Protein AF-0000000074475305 (afdb_homodimer)

Structure (mmCIF, N/CA/C/O backbone):
data_AF-0000000074475305-model_v1
#
loop_
_entity.id
_entity.type
_entity.pdbx_description
1 polymer 'MotA/TolQ/ExbB proton channel domain-containing protein'
#
loop_
_atom_site.group_PDB
_atom_site.id
_atom_site.type_symbol
_atom_site.label_atom_id
_atom_site.label_alt_id
_atom_site.label_comp_id
_atom_site.label_asym_id
_atom_site.label_entity_id
_atom_site.label_seq_id
_atom_site.pdbx_PDB_ins_code
_atom_site.Cartn_x
_atom_site.Cartn_y
_atom_site.Cartn_z
_atom_site.occupancy
_atom_site.B_iso_or_equiv
_atom_site.auth_seq_id
_atom_site.auth_comp_id
_atom_site.auth_asym_id
_atom_site.auth_atom_id
_atom_site.pdbx_PDB_model_num
ATOM 1 N N . MET A 1 1 ? -3.203 32 21.719 1 27.66 1 MET A N 1
ATOM 2 C CA . MET A 1 1 ? -2.947 30.625 21.328 1 27.66 1 MET A CA 1
ATOM 3 C C . MET A 1 1 ? -2.533 29.781 22.531 1 27.66 1 MET A C 1
ATOM 5 O O . MET A 1 1 ? -1.531 30.062 23.172 1 27.66 1 MET A O 1
ATOM 9 N N . VAL A 1 2 ? -3.445 29.188 23.188 1 40.81 2 VAL A N 1
ATOM 10 C CA . VAL A 1 2 ? -3.162 28.375 24.359 1 40.81 2 VAL A CA 1
ATOM 11 C C . VAL A 1 2 ? -2.1 27.328 24.016 1 40.81 2 VAL A C 1
ATOM 13 O O . VAL A 1 2 ? -2.191 26.656 22.984 1 40.81 2 VAL A O 1
ATOM 16 N N . PRO A 1 3 ? -0.905 27.406 24.438 1 46.03 3 PRO A N 1
ATOM 17 C CA . PRO A 1 3 ? 0.128 26.406 24.188 1 46.03 3 PRO A CA 1
ATOM 18 C C . PRO A 1 3 ? -0.392 24.969 24.328 1 46.03 3 PRO A C 1
ATOM 20 O O . PRO A 1 3 ? -1.316 24.719 25.109 1 46.03 3 PRO A O 1
ATOM 23 N N . PRO A 1 4 ? -0.487 24.188 23.219 1 53.06 4 PRO A N 1
ATOM 24 C CA . PRO A 1 4 ? -0.937 22.812 23.5 1 53.06 4 PRO A CA 1
ATOM 25 C C . PRO A 1 4 ? -0.472 22.312 24.859 1 53.06 4 PRO A C 1
ATOM 27 O O . PRO A 1 4 ? 0.622 22.672 25.312 1 53.06 4 PRO A O 1
ATOM 30 N N . SER A 1 5 ? -1.383 22.125 25.766 1 58.09 5 SER A N 1
ATOM 31 C CA . SER A 1 5 ? -1.04 21.703 27.125 1 58.09 5 SER A CA 1
ATOM 32 C C . SER A 1 5 ? 0.037 20.625 27.109 1 58.09 5 SER A C 1
ATOM 34 O O . SER A 1 5 ? 0.166 19.875 26.125 1 58.09 5 SER A O 1
ATOM 36 N N . GLY A 1 6 ? 1.163 20.844 27.797 1 60.94 6 GLY A N 1
ATOM 37 C CA . GLY A 1 6 ? 2.221 19.891 28.047 1 60.94 6 GLY A CA 1
ATOM 38 C C . GLY A 1 6 ? 1.755 18.438 27.953 1 60.94 6 GLY A C 1
ATOM 39 O O . GLY A 1 6 ? 2.477 17.578 27.438 1 60.94 6 GLY A O 1
ATOM 40 N N . SER A 1 7 ? 0.442 18.234 28.234 1 68.81 7 SER A N 1
ATOM 41 C CA . SER A 1 7 ? -0.137 16.891 28.234 1 68.81 7 SER A CA 1
ATOM 42 C C . SER A 1 7 ? -0.375 16.391 26.812 1 68.81 7 SER A C 1
ATOM 44 O O . SER A 1 7 ? -0.11 15.219 26.516 1 68.81 7 SER A O 1
ATOM 46 N N . ASN A 1 8 ? -0.734 17.266 25.922 1 74.25 8 ASN A N 1
ATOM 47 C CA . ASN A 1 8 ? -1.006 16.875 24.547 1 74.25 8 ASN A CA 1
ATOM 48 C C . ASN A 1 8 ? 0.279 16.531 23.797 1 74.25 8 ASN A C 1
ATOM 50 O O . ASN A 1 8 ? 0.307 15.586 23 1 74.25 8 ASN A O 1
ATOM 54 N N . ARG A 1 9 ? 1.263 17.219 24.234 1 74.25 9 ARG A N 1
ATOM 55 C CA . ARG A 1 9 ? 2.553 16.984 23.594 1 74.25 9 ARG A CA 1
ATOM 56 C C . ARG A 1 9 ? 3.152 15.656 24.031 1 74.25 9 ARG A C 1
ATOM 58 O O . ARG A 1 9 ? 3.727 14.93 23.219 1 74.25 9 ARG A O 1
ATOM 65 N N . LEU A 1 10 ? 3.018 15.445 25.312 1 78 10 LEU A N 1
ATOM 66 C CA . LEU A 1 10 ? 3.527 14.188 25.844 1 78 10 LEU A CA 1
ATOM 67 C C . LEU A 1 10 ? 2.773 13 25.25 1 78 10 LEU A C 1
ATOM 69 O O . LEU A 1 10 ? 3.369 11.961 24.969 1 78 10 LEU A O 1
ATOM 73 N N . GLN A 1 11 ? 1.538 13.219 25.031 1 83.5 11 GLN A N 1
ATOM 74 C CA . GLN A 1 11 ? 0.729 12.164 24.438 1 83.5 11 GLN A CA 1
ATOM 75 C C . GLN A 1 11 ? 1.123 11.922 22.984 1 83.5 11 GLN A C 1
ATOM 77 O O . GLN A 1 11 ? 1.2 10.781 22.531 1 83.5 11 GLN A O 1
ATOM 82 N N . ALA A 1 12 ? 1.385 13 22.297 1 82.56 12 ALA A N 1
ATOM 83 C CA . ALA A 1 12 ? 1.814 12.891 20.906 1 82.56 12 ALA A CA 1
ATOM 84 C C . ALA A 1 12 ? 3.158 12.18 20.797 1 82.56 12 ALA A C 1
ATOM 86 O O . ALA A 1 12 ? 3.355 11.344 19.906 1 82.56 12 ALA A O 1
ATOM 87 N N . ALA A 1 13 ? 4.02 12.477 21.734 1 86.12 13 ALA A N 1
ATOM 88 C CA . ALA A 1 13 ? 5.34 11.859 21.734 1 86.12 13 ALA A CA 1
ATOM 89 C C . ALA A 1 13 ? 5.246 10.367 22.031 1 86.12 13 ALA A C 1
ATOM 91 O O . ALA A 1 13 ? 5.941 9.555 21.422 1 86.12 13 ALA A O 1
ATOM 92 N N . ARG A 1 14 ? 4.406 10 22.906 1 89.31 14 ARG A N 1
ATOM 93 C CA . ARG A 1 14 ? 4.223 8.602 23.266 1 89.31 14 ARG A CA 1
ATOM 94 C C . ARG A 1 14 ? 3.605 7.812 22.125 1 89.31 14 ARG A C 1
ATOM 96 O O . ARG A 1 14 ? 3.994 6.672 21.859 1 89.31 14 ARG A O 1
ATOM 103 N N . THR A 1 15 ? 2.654 8.422 21.5 1 90.75 15 THR A N 1
ATOM 104 C CA . THR A 1 15 ? 2.014 7.777 20.359 1 90.75 15 THR A CA 1
ATOM 105 C C . THR A 1 15 ? 3.01 7.578 19.219 1 90.75 15 THR A C 1
ATOM 107 O O . THR A 1 15 ? 3.039 6.516 18.594 1 90.75 15 THR A O 1
ATOM 110 N N . LEU A 1 16 ? 3.814 8.609 19 1 91.69 16 LEU A N 1
ATOM 111 C CA . LEU A 1 16 ? 4.836 8.508 17.953 1 91.69 16 LEU A CA 1
ATOM 112 C C . LEU A 1 16 ? 5.844 7.414 18.281 1 91.69 16 LEU A C 1
ATOM 114 O O . LEU A 1 16 ? 6.219 6.629 17.406 1 91.69 16 LEU A O 1
ATOM 118 N N . LYS A 1 17 ? 6.199 7.328 19.5 1 93.94 17 LYS A N 1
ATOM 119 C CA . LYS A 1 17 ? 7.168 6.324 19.922 1 93.94 17 LYS A CA 1
ATOM 120 C C . LYS A 1 17 ? 6.617 4.914 19.75 1 93.94 17 LYS A C 1
ATOM 122 O O . LYS A 1 17 ? 7.285 4.051 19.172 1 93.94 17 LYS A O 1
ATOM 127 N N . ARG A 1 18 ? 5.457 4.707 20.219 1 95.19 18 ARG A N 1
ATOM 128 C CA . ARG A 1 18 ? 4.84 3.387 20.125 1 95.19 18 ARG A CA 1
ATOM 129 C C . ARG A 1 18 ? 4.641 2.973 18.672 1 95.19 18 ARG A C 1
ATOM 131 O O . ARG A 1 18 ? 4.961 1.845 18.297 1 95.19 18 ARG A O 1
ATOM 138 N N . ALA A 1 19 ? 4.078 3.857 17.875 1 96.62 19 ALA A N 1
ATOM 139 C CA . ALA A 1 19 ? 3.838 3.572 16.469 1 96.62 19 ALA A CA 1
ATOM 140 C C . ALA A 1 19 ? 5.148 3.281 15.742 1 96.62 19 ALA A C 1
ATOM 142 O O . ALA A 1 19 ? 5.223 2.348 14.938 1 96.62 19 ALA A O 1
ATOM 143 N N . SER A 1 20 ? 6.156 4.137 16.062 1 96.19 20 SER A N 1
ATOM 144 C CA . SER A 1 20 ? 7.438 3.953 15.383 1 96.19 20 SER A CA 1
ATOM 145 C C . SER A 1 20 ? 8.117 2.658 15.82 1 96.19 20 SER A C 1
ATOM 147 O O . SER A 1 20 ? 8.75 1.978 15.016 1 96.19 20 SER A O 1
ATOM 149 N N . TRP A 1 21 ? 7.961 2.252 17.031 1 96.75 21 TRP A N 1
ATOM 150 C CA . TRP A 1 21 ? 8.547 1.021 17.547 1 96.75 21 TRP A CA 1
ATOM 151 C C . TRP A 1 21 ? 7.887 -0.204 16.922 1 96.75 21 TRP A C 1
ATOM 153 O O . TRP A 1 21 ? 8.57 -1.146 16.516 1 96.75 21 TRP A O 1
ATOM 163 N N . VAL A 1 22 ? 6.621 -0.199 16.844 1 97.5 22 VAL A N 1
ATOM 164 C CA . VAL A 1 22 ? 5.879 -1.274 16.188 1 97.5 22 VAL A CA 1
ATOM 165 C C . VAL A 1 22 ? 6.27 -1.357 14.719 1 97.5 22 VAL A C 1
ATOM 167 O O . VAL A 1 22 ? 6.562 -2.441 14.211 1 97.5 22 VAL A O 1
ATOM 170 N N . GLY A 1 23 ? 6.297 -0.182 14.078 1 98.31 23 GLY A N 1
ATOM 171 C CA . GLY A 1 23 ? 6.691 -0.151 12.68 1 98.31 23 GLY A CA 1
ATOM 172 C C . GLY A 1 23 ? 8.086 -0.695 12.438 1 98.31 23 GLY A C 1
ATOM 173 O O . GLY A 1 23 ? 8.312 -1.441 11.484 1 98.31 23 GLY A O 1
ATOM 174 N N . PHE A 1 24 ? 8.984 -0.347 13.344 1 98 24 PHE A N 1
ATOM 175 C CA . PHE A 1 24 ? 10.367 -0.784 13.234 1 98 24 PHE A CA 1
ATOM 176 C C . PHE A 1 24 ? 10.461 -2.305 13.266 1 98 24 PHE A C 1
ATOM 178 O O . PHE A 1 24 ? 11.039 -2.916 12.359 1 98 24 PHE A O 1
ATOM 185 N N . TRP A 1 25 ? 9.828 -2.963 14.195 1 98.19 25 TRP A N 1
ATOM 186 C CA . TRP A 1 25 ? 9.977 -4.402 14.391 1 98.19 25 TRP A CA 1
ATOM 187 C C . TRP A 1 25 ? 9.234 -5.18 13.312 1 98.19 25 TRP A C 1
ATOM 189 O O . TRP A 1 25 ? 9.727 -6.199 12.828 1 98.19 25 TRP A O 1
ATOM 199 N N . VAL A 1 26 ? 8.07 -4.742 12.93 1 98.38 26 VAL A N 1
ATOM 200 C CA . VAL A 1 26 ? 7.312 -5.43 11.891 1 98.38 26 VAL A CA 1
ATOM 201 C C . VAL A 1 26 ? 8.047 -5.328 10.555 1 98.38 26 VAL A C 1
ATOM 203 O O . VAL A 1 26 ? 8.156 -6.312 9.82 1 98.38 26 VAL A O 1
ATOM 206 N N . GLN A 1 27 ? 8.625 -4.16 10.297 1 98.62 27 GLN A N 1
ATOM 207 C CA . GLN A 1 27 ? 9.398 -3.984 9.07 1 98.62 27 GLN A CA 1
ATOM 208 C C . GLN A 1 27 ? 10.648 -4.863 9.078 1 98.62 27 GLN A C 1
ATOM 210 O O . GLN A 1 27 ? 11.016 -5.441 8.055 1 98.62 27 GLN A O 1
ATOM 215 N N . VAL A 1 28 ? 11.273 -4.949 10.172 1 98.5 28 VAL A N 1
ATOM 216 C CA . VAL A 1 28 ? 12.492 -5.75 10.266 1 98.5 28 VAL A CA 1
ATOM 217 C C . VAL A 1 28 ? 12.164 -7.219 10.008 1 98.5 28 VAL A C 1
ATOM 219 O O . VAL A 1 28 ? 12.828 -7.875 9.203 1 98.5 28 VAL A O 1
ATOM 222 N N . VAL A 1 29 ? 11.094 -7.734 10.664 1 98.56 29 VAL A N 1
ATOM 223 C CA . VAL A 1 29 ? 10.734 -9.141 10.516 1 98.56 29 VAL A CA 1
ATOM 224 C C . VAL A 1 29 ? 10.328 -9.422 9.07 1 98.56 29 VAL A C 1
ATOM 226 O O . VAL A 1 29 ? 10.867 -10.336 8.438 1 98.56 29 VAL A O 1
ATOM 229 N N . LEU A 1 30 ? 9.453 -8.641 8.555 1 98.56 30 LEU A N 1
ATOM 230 C CA . LEU A 1 30 ? 9 -8.844 7.18 1 98.56 30 LEU A CA 1
ATOM 231 C C . LEU A 1 30 ? 10.133 -8.617 6.191 1 98.56 30 LEU A C 1
ATOM 233 O O . LEU A 1 30 ? 10.219 -9.305 5.172 1 98.56 30 LEU A O 1
ATOM 237 N N . GLY A 1 31 ? 11 -7.602 6.5 1 98.5 31 GLY A N 1
ATOM 238 C CA . GLY A 1 31 ? 12.148 -7.328 5.652 1 98.5 31 GLY A CA 1
ATOM 239 C C . GLY A 1 31 ? 13.141 -8.477 5.602 1 98.5 31 GLY A C 1
ATOM 240 O O . GLY A 1 31 ? 13.641 -8.828 4.531 1 98.5 31 GLY A O 1
ATOM 241 N N . VAL A 1 32 ? 13.414 -9.086 6.711 1 98.44 32 VAL A N 1
ATOM 242 C CA . VAL A 1 32 ? 14.336 -10.211 6.773 1 98.44 32 VAL A CA 1
ATOM 243 C C . VAL A 1 32 ? 13.75 -11.398 6.012 1 98.44 32 VAL A C 1
ATOM 245 O O . VAL A 1 32 ? 14.453 -12.047 5.23 1 98.44 32 VAL A O 1
ATOM 248 N N . VAL A 1 33 ? 12.445 -11.711 6.223 1 98.06 33 VAL A N 1
ATOM 249 C CA . VAL A 1 33 ? 11.789 -12.797 5.508 1 98.06 33 VAL A CA 1
ATOM 250 C C . VAL A 1 33 ? 11.852 -12.547 4.004 1 98.06 33 VAL A C 1
ATOM 252 O O . VAL A 1 33 ? 12.219 -13.438 3.234 1 98.06 33 VAL A O 1
ATOM 255 N N . ALA A 1 34 ? 11.531 -11.32 3.598 1 98.44 34 ALA A N 1
ATOM 256 C CA . ALA A 1 34 ? 11.57 -10.961 2.18 1 98.44 34 ALA A CA 1
ATOM 257 C C . ALA A 1 34 ? 12.977 -11.094 1.615 1 98.44 34 ALA A C 1
ATOM 259 O O . ALA A 1 34 ? 13.172 -11.633 0.523 1 98.44 34 ALA A O 1
ATOM 260 N N . LEU A 1 35 ? 13.953 -10.617 2.354 1 98.19 35 LEU A N 1
ATOM 261 C CA . LEU A 1 35 ? 15.344 -10.648 1.92 1 98.19 35 LEU A CA 1
ATOM 262 C C . LEU A 1 35 ? 15.82 -12.086 1.725 1 98.19 35 LEU A C 1
ATOM 264 O O . LEU A 1 35 ? 16.469 -12.398 0.72 1 98.19 35 LEU A O 1
ATOM 268 N N . LEU A 1 36 ? 15.477 -12.953 2.652 1 97.56 36 LEU A N 1
ATOM 269 C CA . LEU A 1 36 ? 15.883 -14.352 2.566 1 97.56 36 LEU A CA 1
ATOM 270 C C . LEU A 1 36 ? 15.242 -15.031 1.363 1 97.56 36 LEU A C 1
ATOM 272 O O . LEU A 1 36 ? 15.914 -15.758 0.627 1 97.56 36 LEU A O 1
ATOM 276 N N . ILE A 1 37 ? 13.992 -14.742 1.169 1 96.12 37 ILE A N 1
ATOM 277 C CA . ILE A 1 37 ? 13.266 -15.367 0.067 1 96.12 37 ILE A CA 1
ATOM 278 C C . ILE A 1 37 ? 13.836 -14.883 -1.265 1 96.12 37 ILE A C 1
ATOM 280 O O . ILE A 1 37 ? 14.125 -15.688 -2.152 1 96.12 37 ILE A O 1
ATOM 284 N N . LEU A 1 38 ? 14.055 -13.609 -1.409 1 96.62 38 LEU A N 1
ATOM 285 C CA . LEU A 1 38 ? 14.539 -13.055 -2.668 1 96.62 38 LEU A CA 1
ATOM 286 C C . LEU A 1 38 ? 15.992 -13.438 -2.906 1 96.62 38 LEU A C 1
ATOM 288 O O . LEU A 1 38 ? 16.406 -13.633 -4.051 1 96.62 38 LEU A O 1
ATOM 292 N N . LEU A 1 39 ? 16.766 -13.531 -1.816 1 95.56 39 LEU A N 1
ATOM 293 C CA . LEU A 1 39 ? 18.141 -13.992 -1.947 1 95.56 39 LEU A CA 1
ATOM 294 C C . LEU A 1 39 ? 18.188 -15.43 -2.449 1 95.56 39 LEU A C 1
ATOM 296 O O . LEU A 1 39 ? 18.969 -15.758 -3.336 1 95.56 39 LEU A O 1
ATOM 300 N N . PHE A 1 40 ? 17.344 -16.281 -1.915 1 93.06 40 PHE A N 1
ATOM 301 C CA . PHE A 1 40 ? 17.266 -17.672 -2.377 1 93.06 40 PHE A CA 1
ATOM 302 C C . PHE A 1 40 ? 16.859 -17.719 -3.846 1 93.06 40 PHE A C 1
ATOM 304 O O . PHE A 1 40 ? 17.391 -18.531 -4.613 1 93.06 40 PHE A O 1
ATOM 311 N N . ALA A 1 41 ? 15.883 -16.891 -4.188 1 92.06 41 ALA A N 1
ATOM 312 C CA . ALA A 1 41 ? 15.453 -16.828 -5.578 1 92.06 41 ALA A CA 1
ATOM 313 C C . ALA A 1 41 ? 16.594 -16.406 -6.496 1 92.06 41 ALA A C 1
ATOM 315 O O . ALA A 1 41 ? 16.734 -16.922 -7.602 1 92.06 41 ALA A O 1
ATOM 316 N N . LEU A 1 42 ? 17.406 -15.492 -6.012 1 92.12 42 LEU A N 1
ATOM 317 C CA . LEU A 1 42 ? 18.516 -14.938 -6.785 1 92.12 42 LEU A CA 1
ATOM 318 C C . LEU A 1 42 ? 19.609 -15.977 -6.988 1 92.12 42 LEU A C 1
ATOM 320 O O . LEU A 1 42 ? 20.375 -15.898 -7.953 1 92.12 42 LEU A O 1
ATOM 324 N N . LEU A 1 43 ? 19.641 -16.984 -6.203 1 91.25 43 LEU A N 1
ATOM 325 C CA . LEU A 1 43 ? 20.703 -17.984 -6.23 1 91.25 43 LEU A CA 1
ATOM 326 C C . LEU A 1 43 ? 20.328 -19.172 -7.113 1 91.25 43 LEU A C 1
ATOM 328 O O . LEU A 1 43 ? 21.125 -20.094 -7.309 1 91.25 43 LEU A O 1
ATOM 332 N N . GLN A 1 44 ? 19.141 -19.094 -7.688 1 87 44 GLN A N 1
ATOM 333 C CA . GLN A 1 44 ? 18.719 -20.188 -8.547 1 87 44 GLN A CA 1
ATOM 334 C C . GLN A 1 44 ? 19.484 -20.172 -9.875 1 87 44 GLN A C 1
ATOM 336 O O . GLN A 1 44 ? 19.891 -19.109 -10.352 1 87 44 GLN A O 1
ATOM 341 N N . ARG A 1 45 ? 19.609 -21.359 -10.508 1 80.5 45 ARG A N 1
ATOM 342 C CA . ARG A 1 45 ? 20.422 -21.531 -11.719 1 80.5 45 ARG A CA 1
ATOM 343 C C . ARG A 1 45 ? 19.688 -21 -12.938 1 80.5 45 ARG A C 1
ATOM 345 O O . ARG A 1 45 ? 20.297 -20.422 -13.844 1 80.5 45 ARG A O 1
ATOM 352 N N . ARG A 1 46 ? 18.391 -21.219 -12.969 1 84.38 46 ARG A N 1
ATOM 353 C CA . ARG A 1 46 ? 17.578 -20.766 -14.094 1 84.38 46 ARG A CA 1
ATOM 354 C C . ARG A 1 46 ? 16.625 -19.656 -13.672 1 84.38 46 ARG A C 1
ATOM 356 O O . ARG A 1 46 ? 15.711 -19.906 -12.867 1 84.38 46 ARG A O 1
ATOM 363 N N . ILE A 1 47 ? 16.969 -18.547 -14.18 1 88.75 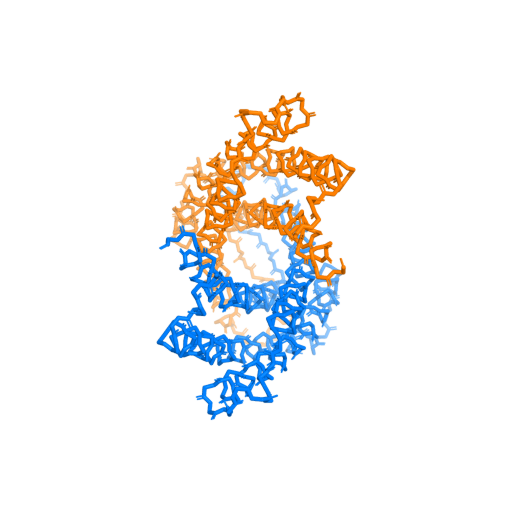47 ILE A N 1
ATOM 364 C CA . ILE A 1 47 ? 16.078 -17.406 -13.891 1 88.75 47 ILE A CA 1
ATOM 365 C C . ILE A 1 47 ? 15.336 -17 -15.156 1 88.75 47 ILE A C 1
ATOM 367 O O . ILE A 1 47 ? 15.953 -16.703 -16.172 1 88.75 47 ILE A O 1
ATOM 371 N N . THR A 1 48 ? 14.023 -17.062 -15.07 1 90.31 48 THR A N 1
ATOM 372 C CA . THR A 1 48 ? 13.195 -16.641 -16.203 1 90.31 48 THR A CA 1
ATOM 373 C C . THR A 1 48 ? 13.188 -15.117 -16.328 1 90.31 48 THR A C 1
ATOM 375 O O . THR A 1 48 ? 13.562 -14.406 -15.391 1 90.31 48 THR A O 1
ATOM 378 N N . LEU A 1 49 ? 12.766 -14.617 -17.484 1 92.5 49 LEU A N 1
ATOM 379 C CA . LEU A 1 49 ? 12.711 -13.18 -17.719 1 92.5 49 LEU A CA 1
ATOM 380 C C . LEU A 1 49 ? 11.773 -12.5 -16.734 1 92.5 49 LEU A C 1
ATOM 382 O O . LEU A 1 49 ? 12.102 -11.453 -16.172 1 92.5 49 LEU A O 1
ATOM 386 N N . GLN A 1 50 ? 10.594 -13.07 -16.562 1 94.62 50 GLN A N 1
ATOM 387 C CA . GLN A 1 50 ? 9.609 -12.484 -15.656 1 94.62 50 GLN A CA 1
ATOM 388 C C . GLN A 1 50 ? 10.117 -12.484 -14.219 1 94.62 50 GLN A C 1
ATOM 390 O O . GLN A 1 50 ? 9.984 -11.484 -13.508 1 94.62 50 GLN A O 1
ATOM 395 N N . SER A 1 51 ? 10.719 -13.617 -13.75 1 93.88 51 SER A N 1
ATOM 396 C CA . SER A 1 51 ? 11.25 -13.68 -12.391 1 93.88 51 SER A CA 1
ATOM 397 C C . SER A 1 51 ? 12.453 -12.766 -12.227 1 93.88 51 SER A C 1
ATOM 399 O O . SER A 1 51 ? 12.641 -12.156 -11.172 1 93.88 51 SER A O 1
ATOM 401 N N . GLY A 1 52 ? 13.242 -12.656 -13.289 1 96.12 52 GLY A N 1
ATOM 402 C CA . GLY A 1 52 ? 14.375 -11.742 -13.242 1 96.12 52 GLY A CA 1
ATOM 403 C C . GLY A 1 52 ? 13.961 -10.297 -13.078 1 96.12 52 GLY A C 1
ATOM 404 O O . GLY A 1 52 ? 14.555 -9.562 -12.281 1 96.12 52 GLY A O 1
ATOM 405 N N . THR A 1 53 ? 13 -9.922 -13.859 1 97 53 THR A N 1
ATOM 406 C CA . THR A 1 53 ? 12.484 -8.562 -13.758 1 97 53 THR A CA 1
ATOM 407 C C . THR A 1 53 ? 11.867 -8.32 -12.383 1 97 53 THR A C 1
ATOM 409 O O . THR A 1 53 ? 12.094 -7.277 -11.773 1 97 53 THR A O 1
ATOM 412 N N . GLY A 1 54 ? 11.07 -9.289 -11.867 1 97.81 54 GLY A N 1
ATOM 413 C CA . GLY A 1 54 ? 10.531 -9.188 -10.523 1 97.81 54 GLY A CA 1
ATOM 414 C C . GLY A 1 54 ? 11.602 -9.055 -9.453 1 97.81 54 GLY A C 1
ATOM 415 O O . GLY A 1 54 ? 11.461 -8.258 -8.523 1 97.81 54 GLY A O 1
ATOM 416 N N . LEU A 1 55 ? 12.68 -9.812 -9.633 1 97.5 55 LEU A N 1
ATOM 417 C CA . LEU A 1 55 ? 13.789 -9.781 -8.688 1 97.5 55 LEU A CA 1
ATOM 418 C C . LEU A 1 55 ? 14.477 -8.414 -8.695 1 97.5 55 LEU A C 1
ATOM 420 O O . LEU A 1 55 ? 14.805 -7.879 -7.637 1 97.5 55 LEU A O 1
ATOM 424 N N . THR A 1 56 ? 14.664 -7.852 -9.875 1 98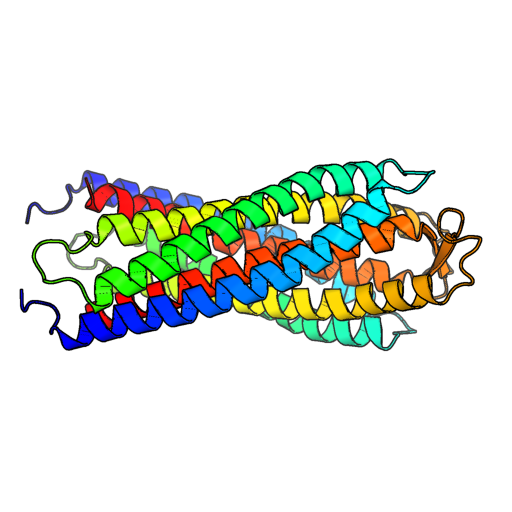.06 56 THR A N 1
ATOM 425 C CA . THR A 1 56 ? 15.328 -6.559 -9.992 1 98.06 56 THR A CA 1
ATOM 426 C C . THR A 1 56 ? 14.516 -5.469 -9.305 1 98.06 56 THR A C 1
ATOM 428 O O . THR A 1 56 ? 15.062 -4.668 -8.547 1 98.06 56 THR A O 1
ATOM 431 N N . LEU A 1 57 ? 13.25 -5.48 -9.531 1 98.56 57 LEU A N 1
ATOM 432 C CA . LEU A 1 57 ? 12.383 -4.5 -8.883 1 98.56 57 LEU A CA 1
ATOM 433 C C . LEU A 1 57 ? 12.25 -4.789 -7.395 1 98.56 57 LEU A C 1
ATOM 435 O O . LEU A 1 57 ? 12.109 -3.865 -6.586 1 98.56 57 LEU A O 1
ATOM 439 N N . GLY A 1 58 ? 12.312 -6.09 -7.055 1 98.31 58 GLY A N 1
ATOM 440 C CA . GLY A 1 58 ? 12.32 -6.484 -5.656 1 98.31 58 GLY A CA 1
ATOM 441 C C . GLY A 1 58 ? 13.523 -5.953 -4.898 1 98.31 58 GLY A C 1
ATOM 442 O O . GLY A 1 58 ? 13.422 -5.617 -3.717 1 98.31 58 GLY A O 1
ATOM 443 N N . LEU A 1 59 ? 14.648 -5.797 -5.609 1 97.5 59 LEU A N 1
ATOM 444 C CA . LEU A 1 59 ? 15.852 -5.258 -4.977 1 97.5 59 LEU A CA 1
ATOM 445 C C . LEU A 1 59 ? 15.656 -3.789 -4.613 1 97.5 59 LEU A C 1
ATOM 447 O O . LEU A 1 59 ? 16.109 -3.346 -3.553 1 97.5 59 LEU A O 1
ATOM 451 N N . VAL A 1 60 ? 14.969 -3.127 -5.477 1 98.12 60 VAL A N 1
ATOM 452 C CA . VAL A 1 60 ? 14.625 -1.746 -5.16 1 98.12 60 VAL A CA 1
ATOM 453 C C . VAL A 1 60 ? 13.695 -1.71 -3.947 1 98.12 60 VAL A C 1
ATOM 455 O O . VAL A 1 60 ? 13.883 -0.897 -3.039 1 98.12 60 VAL A O 1
ATOM 458 N N . GLY A 1 61 ? 12.742 -2.598 -3.951 1 98.69 61 GLY A N 1
ATOM 459 C CA . GLY A 1 61 ? 11.812 -2.695 -2.834 1 98.69 61 GLY A CA 1
ATOM 460 C C . GLY A 1 61 ? 12.5 -2.986 -1.514 1 98.69 61 GLY A C 1
ATOM 461 O O . GLY A 1 61 ? 12.227 -2.326 -0.508 1 98.69 61 GLY A O 1
ATOM 462 N N . ILE A 1 62 ? 13.43 -3.898 -1.555 1 98.5 62 ILE A N 1
ATOM 463 C CA . ILE A 1 62 ? 14.148 -4.277 -0.34 1 98.5 62 ILE A CA 1
ATOM 464 C C . ILE A 1 62 ? 15.07 -3.139 0.094 1 98.5 62 ILE A C 1
ATOM 466 O O . ILE A 1 62 ? 15.219 -2.879 1.29 1 98.5 62 ILE A O 1
ATOM 470 N N . GLY A 1 63 ? 15.727 -2.498 -0.854 1 98.56 63 GLY A N 1
ATOM 471 C CA . GLY A 1 63 ? 16.547 -1.347 -0.53 1 98.56 63 GLY A CA 1
ATOM 472 C C . GLY A 1 63 ? 15.781 -0.239 0.165 1 98.56 63 GLY A C 1
ATOM 473 O O . GLY A 1 63 ? 16.219 0.283 1.19 1 98.56 63 GLY A O 1
ATOM 474 N N . THR A 1 64 ? 14.625 0.09 -0.433 1 98.75 64 THR A N 1
ATOM 475 C CA . THR A 1 64 ? 13.789 1.116 0.181 1 98.75 64 THR A CA 1
ATOM 476 C C . THR A 1 64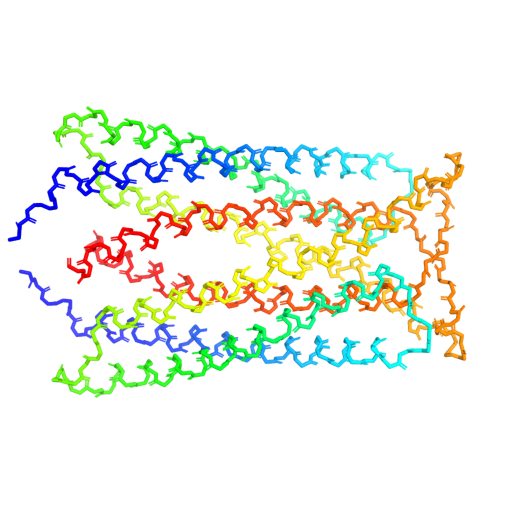 ? 13.273 0.649 1.537 1 98.75 64 THR A C 1
ATOM 478 O O . THR A 1 64 ? 13.109 1.455 2.455 1 98.75 64 THR A O 1
ATOM 481 N N . LEU A 1 65 ? 13.016 -0.628 1.663 1 98.81 65 LEU A N 1
ATOM 482 C CA . LEU A 1 65 ? 12.57 -1.152 2.951 1 98.81 65 LEU A CA 1
ATOM 483 C C . LEU A 1 65 ? 13.664 -0.994 4.004 1 98.81 65 LEU A C 1
ATOM 485 O O . LEU A 1 65 ? 13.383 -0.624 5.145 1 98.81 65 LEU A O 1
ATOM 489 N N . GLY A 1 66 ? 14.891 -1.265 3.635 1 98.56 66 GLY A N 1
ATOM 490 C CA . GLY A 1 66 ? 16 -1.025 4.535 1 98.56 66 GLY A CA 1
ATOM 491 C C . GLY A 1 66 ? 16.109 0.422 4.977 1 98.56 66 GLY A C 1
ATOM 492 O O . GLY A 1 66 ? 16.328 0.701 6.156 1 98.56 66 GLY A O 1
ATOM 493 N N . LEU A 1 67 ? 15.953 1.243 4.031 1 98.44 67 LEU A N 1
ATOM 494 C CA . LEU A 1 67 ? 15.953 2.666 4.352 1 98.44 67 LEU A CA 1
ATOM 495 C C . LEU A 1 67 ? 14.789 3.012 5.281 1 98.44 67 LEU A C 1
ATOM 497 O O . LEU A 1 67 ? 14.953 3.809 6.207 1 98.44 67 LEU A O 1
ATOM 501 N N . GLY A 1 68 ? 13.633 2.412 4.988 1 98.31 68 GLY A N 1
ATOM 502 C CA . GLY A 1 68 ? 12.484 2.617 5.859 1 98.31 68 GLY A CA 1
ATOM 503 C C . GLY A 1 68 ? 12.734 2.201 7.293 1 98.31 68 GLY A C 1
ATOM 504 O O . GLY A 1 68 ? 12.375 2.92 8.227 1 98.31 68 GLY A O 1
ATOM 505 N N . VAL A 1 69 ? 13.328 1.102 7.453 1 98.25 69 VAL A N 1
ATOM 506 C CA . VAL A 1 69 ? 13.672 0.596 8.781 1 98.25 69 VAL A CA 1
ATOM 507 C C . VAL A 1 69 ? 14.617 1.573 9.477 1 98.25 69 VAL A C 1
ATOM 509 O O . VAL A 1 69 ? 14.453 1.866 10.664 1 98.25 69 VAL A O 1
ATOM 512 N N . TRP A 1 70 ? 15.555 2.059 8.742 1 97.88 70 TRP A N 1
ATOM 513 C CA . TRP A 1 70 ? 16.5 3.023 9.281 1 97.88 70 TRP A CA 1
ATOM 514 C C . TRP A 1 70 ? 15.789 4.301 9.719 1 97.88 70 TRP A C 1
ATOM 516 O O . TRP A 1 70 ? 16.062 4.828 10.805 1 97.88 70 TRP A O 1
ATOM 526 N N . LEU A 1 71 ? 14.914 4.758 8.945 1 97.12 71 LEU A N 1
ATOM 527 C CA . LEU A 1 71 ? 14.164 5.965 9.266 1 97.12 71 LEU A CA 1
ATOM 528 C C . LEU A 1 71 ? 13.281 5.746 10.492 1 97.12 71 LEU A C 1
ATOM 530 O O . LEU A 1 71 ? 13.148 6.633 11.336 1 97.12 71 LEU A O 1
ATOM 534 N N . LYS A 1 72 ? 12.641 4.57 10.539 1 96.88 72 LYS A N 1
ATOM 535 C CA . LYS A 1 72 ? 11.82 4.254 11.703 1 96.88 72 LYS A CA 1
ATOM 536 C C . LYS A 1 72 ? 12.648 4.238 12.977 1 96.88 72 LYS A C 1
ATOM 538 O O . LYS A 1 72 ? 12.203 4.711 14.023 1 96.88 72 LYS A O 1
ATOM 543 N N . HIS A 1 73 ? 13.805 3.73 12.898 1 96.19 73 HIS A N 1
ATOM 544 C CA . HIS A 1 73 ? 14.727 3.729 14.031 1 96.19 73 HIS A CA 1
ATOM 545 C C . HIS A 1 73 ? 15.031 5.148 14.492 1 96.19 73 HIS A C 1
ATOM 547 O O . HIS A 1 73 ? 15.031 5.426 15.695 1 96.19 73 HIS A O 1
ATOM 553 N N . GLN A 1 74 ? 15.258 6.043 13.594 1 94.19 74 GLN A N 1
ATOM 554 C CA . GLN A 1 74 ? 15.516 7.445 13.914 1 94.19 74 GLN A CA 1
ATOM 555 C C . GLN A 1 74 ? 14.289 8.094 14.555 1 94.19 74 GLN A C 1
ATOM 557 O O . GLN A 1 74 ? 14.422 8.945 15.438 1 94.19 74 GLN A O 1
ATOM 562 N N . SER A 1 75 ? 13.148 7.699 14.039 1 93.44 75 SER A N 1
ATOM 563 C CA . SER A 1 75 ? 11.914 8.273 14.562 1 93.44 75 SER A CA 1
ATOM 564 C C . SER A 1 75 ? 11.656 7.828 16 1 93.44 75 SER A C 1
ATOM 566 O O . SER A 1 75 ? 11.086 8.578 16.797 1 93.44 75 SER A O 1
ATOM 568 N N . VAL A 1 76 ? 12.031 6.621 16.344 1 93 76 VAL A N 1
ATOM 569 C CA . VAL A 1 76 ? 11.945 6.152 17.734 1 93 76 VAL A CA 1
ATOM 570 C C . VAL A 1 76 ? 12.812 7.031 18.625 1 93 76 VAL A C 1
ATOM 572 O O . VAL A 1 76 ? 12.367 7.469 19.688 1 93 76 VAL A O 1
ATOM 575 N N . HIS A 1 77 ? 13.969 7.422 18.188 1 90 77 HIS A N 1
ATOM 576 C CA . HIS A 1 77 ? 14.875 8.273 18.953 1 90 77 HIS A CA 1
ATOM 577 C C . HIS A 1 77 ? 14.344 9.695 19.062 1 90 77 HIS A C 1
ATOM 579 O O . HIS A 1 77 ? 14.477 10.336 20.109 1 90 77 HIS A O 1
ATOM 585 N N . LEU A 1 78 ? 13.789 10.102 17.969 1 88.06 78 LEU A N 1
ATOM 586 C CA . LEU A 1 78 ? 13.18 11.43 17.969 1 88.06 78 LEU A CA 1
ATOM 587 C C . LEU A 1 78 ? 12.055 11.516 18.984 1 88.06 78 LEU A C 1
ATOM 589 O O . LEU A 1 78 ? 11.93 12.516 19.688 1 88.06 78 LEU A O 1
ATOM 593 N N . ALA A 1 79 ? 11.242 10.508 19.031 1 88.06 79 ALA A N 1
ATOM 594 C CA . ALA A 1 79 ? 10.133 10.484 19.984 1 88.06 79 ALA A CA 1
ATOM 595 C C . ALA A 1 79 ? 10.641 10.508 21.422 1 88.06 79 ALA A C 1
ATOM 597 O O . ALA A 1 79 ? 10.031 11.141 22.281 1 88.06 79 ALA A O 1
ATOM 598 N N . HIS A 1 80 ? 11.742 9.867 21.672 1 85.56 80 HIS A N 1
ATOM 599 C CA . HIS A 1 80 ? 12.359 9.875 23 1 85.56 80 HIS A CA 1
ATOM 600 C C . HIS A 1 80 ? 12.82 11.281 23.375 1 85.56 80 HIS A C 1
ATOM 602 O O . HIS A 1 80 ? 12.633 11.711 24.516 1 85.56 80 HIS A O 1
ATOM 608 N N . ARG A 1 81 ? 13.352 11.961 22.469 1 83.38 81 ARG A N 1
ATOM 609 C CA . ARG A 1 81 ? 13.812 13.328 22.703 1 83.38 81 ARG A CA 1
ATOM 610 C C . ARG A 1 81 ? 12.641 14.266 22.969 1 83.38 81 ARG A C 1
ATOM 612 O O . ARG A 1 81 ? 12.734 15.172 23.797 1 83.38 81 ARG A O 1
ATOM 619 N N . LEU A 1 82 ? 11.57 14.055 22.266 1 80.25 82 LEU A N 1
ATOM 620 C CA . LEU A 1 82 ? 10.383 14.891 22.422 1 80.25 82 LEU A CA 1
ATOM 621 C C . LEU A 1 82 ? 9.766 14.695 23.797 1 80.25 82 LEU A C 1
ATOM 623 O O . LEU A 1 82 ? 9.211 15.633 24.375 1 80.25 82 LEU A O 1
ATOM 627 N N . ALA A 1 83 ? 9.891 13.539 24.297 1 79.94 83 ALA A N 1
ATOM 628 C CA . ALA A 1 83 ? 9.297 13.227 25.594 1 79.94 83 ALA A CA 1
ATOM 629 C C . ALA A 1 83 ? 10.156 13.766 26.734 1 79.94 83 ALA A C 1
ATOM 631 O O . ALA A 1 83 ? 9.648 14.102 27.797 1 79.94 83 ALA A O 1
ATOM 632 N N . GLU A 1 84 ? 11.43 13.82 26.562 1 76 84 GLU A N 1
ATOM 633 C CA . GLU A 1 84 ? 12.328 14.133 27.672 1 76 84 GLU A CA 1
ATOM 634 C C . GLU A 1 84 ? 12.773 15.594 27.625 1 76 84 GLU A C 1
ATOM 636 O O . GLU A 1 84 ? 13.055 16.188 28.672 1 76 84 GLU A O 1
ATOM 641 N N . MET A 1 85 ? 13.102 16.078 26.391 1 64.06 85 MET A N 1
ATOM 642 C CA . MET A 1 85 ? 13.844 17.328 26.297 1 64.06 85 MET A CA 1
ATOM 643 C C . MET A 1 85 ? 12.992 18.516 26.766 1 64.06 85 MET A C 1
ATOM 645 O O . MET A 1 85 ? 11.773 18.516 26.547 1 64.06 85 MET A O 1
ATOM 649 N N . GLU A 1 86 ? 13.711 19.359 27.516 1 59.41 86 GLU A N 1
ATOM 650 C CA . GLU A 1 86 ? 13.188 20.672 27.891 1 59.41 86 GLU A CA 1
ATOM 651 C C . GLU A 1 86 ? 12.805 21.5 26.656 1 59.41 86 GLU A C 1
ATOM 653 O O . GLU A 1 86 ? 13.281 21.219 25.562 1 59.41 86 GLU A O 1
ATOM 658 N N . TRP A 1 87 ? 11.828 22.312 26.781 1 54.81 87 TRP A N 1
ATOM 659 C CA . TRP A 1 87 ? 11.156 23.125 25.781 1 54.81 87 TRP A CA 1
ATOM 660 C C . TRP A 1 87 ? 12.172 23.734 24.812 1 54.81 87 TRP A C 1
ATOM 662 O O . TRP A 1 87 ? 11.898 23.875 23.625 1 54.81 87 TRP A O 1
ATOM 672 N N . GLU A 1 88 ? 13.414 24.078 25.328 1 53.56 88 GLU A N 1
ATOM 673 C CA . GLU A 1 88 ? 14.328 24.906 24.562 1 53.56 88 GLU A CA 1
ATOM 674 C C . GLU A 1 88 ? 14.938 24.109 23.406 1 53.56 88 GLU A C 1
ATOM 676 O O . GLU A 1 88 ? 15.328 24.688 22.375 1 53.56 88 GLU A O 1
ATOM 681 N N . HIS A 1 89 ? 15.023 22.828 23.469 1 57.47 89 HIS A N 1
ATOM 682 C CA . HIS A 1 89 ? 15.719 22.078 22.422 1 57.47 89 HIS A CA 1
ATOM 683 C C . HIS A 1 89 ? 14.766 21.156 21.672 1 57.47 89 HIS A C 1
ATOM 685 O O . HIS A 1 89 ? 15.195 20.172 21.078 1 57.47 89 HIS A O 1
ATOM 691 N N . ARG A 1 90 ? 13.539 21.531 21.625 1 61.62 90 ARG A N 1
ATOM 692 C CA . ARG A 1 90 ? 12.469 20.719 21.062 1 61.62 90 ARG A CA 1
ATOM 693 C C . ARG A 1 90 ? 12.453 20.812 19.547 1 61.62 90 ARG A C 1
ATOM 695 O O . ARG A 1 90 ? 12.547 21.891 18.969 1 61.62 90 ARG A O 1
ATOM 702 N N . PRO A 1 91 ? 12.508 19.609 19.047 1 65 91 PRO A N 1
ATOM 703 C CA . PRO A 1 91 ? 12.367 19.656 17.578 1 65 91 PRO A CA 1
ATOM 704 C C . PRO A 1 91 ? 11.086 20.359 17.141 1 65 91 PRO A C 1
ATOM 706 O O . PRO A 1 91 ? 10.062 20.281 17.828 1 65 91 PRO A O 1
ATOM 709 N N . ARG A 1 92 ? 11.305 21.109 16.141 1 75.25 92 ARG A N 1
ATOM 710 C CA . ARG A 1 92 ? 10.195 21.875 15.578 1 75.25 92 ARG A CA 1
ATOM 711 C C . ARG A 1 92 ? 9.18 20.969 14.906 1 75.25 92 ARG A C 1
ATOM 713 O O . ARG A 1 92 ? 9.531 19.891 14.422 1 75.25 92 ARG A O 1
ATOM 720 N N . LYS A 1 93 ? 7.988 21.188 15.023 1 78.62 93 LYS A N 1
ATOM 721 C CA . LYS A 1 93 ? 6.895 20.469 14.367 1 78.62 93 LYS A CA 1
ATOM 722 C C . LYS A 1 93 ? 7.219 20.219 12.898 1 78.62 93 LYS A C 1
ATOM 724 O O . LYS A 1 93 ? 6.906 19.141 12.367 1 78.62 93 LYS A O 1
ATOM 729 N N . ASP A 1 94 ? 7.941 21.078 12.312 1 79.81 94 ASP A N 1
ATOM 730 C CA . ASP A 1 94 ? 8.289 20.953 10.898 1 79.81 94 ASP A CA 1
ATOM 731 C C . ASP A 1 94 ? 9.281 19.812 10.672 1 79.81 94 ASP A C 1
ATOM 733 O O . ASP A 1 94 ? 9.211 19.109 9.664 1 79.81 94 ASP A O 1
ATOM 737 N N . GLU A 1 95 ? 10.148 19.672 11.609 1 82 95 GLU A N 1
ATOM 738 C CA . GLU A 1 95 ? 11.133 18.594 11.5 1 82 95 GLU A CA 1
ATOM 739 C C . GLU A 1 95 ? 10.469 17.234 11.633 1 82 95 GLU A C 1
ATOM 741 O O . GLU A 1 95 ? 10.812 16.297 10.906 1 82 95 GLU A O 1
ATOM 746 N N . VAL A 1 96 ? 9.516 17.141 12.508 1 83.44 96 VAL A N 1
ATOM 747 C CA . VAL A 1 96 ? 8.781 15.891 12.711 1 83.44 96 VAL A CA 1
ATOM 748 C C . VAL A 1 96 ? 7.965 15.562 11.469 1 83.44 96 VAL A C 1
ATOM 750 O O . VAL A 1 96 ? 8.016 14.445 10.961 1 83.44 96 VAL A O 1
ATOM 753 N N . LEU A 1 97 ? 7.344 16.562 10.945 1 83.94 97 LEU A N 1
ATOM 754 C CA . LEU A 1 97 ? 6.504 16.375 9.766 1 83.94 97 LEU A CA 1
ATOM 755 C C . LEU A 1 97 ? 7.348 15.992 8.555 1 83.94 97 LEU A C 1
ATOM 757 O O . LEU A 1 97 ? 6.949 15.133 7.762 1 83.94 97 LEU A O 1
ATOM 761 N N . ASN A 1 98 ? 8.461 16.594 8.43 1 85.75 98 ASN A N 1
ATOM 762 C CA . ASN A 1 98 ? 9.344 16.297 7.312 1 85.75 98 ASN A CA 1
ATOM 763 C C . ASN A 1 98 ? 9.852 14.852 7.379 1 85.75 98 ASN A C 1
ATOM 765 O O . ASN A 1 98 ? 9.953 14.18 6.352 1 85.75 98 ASN A O 1
ATOM 769 N N . LYS A 1 99 ? 10.18 14.5 8.539 1 90.31 99 LYS A N 1
ATOM 770 C CA . LYS A 1 99 ? 10.648 13.133 8.727 1 90.31 99 LYS A CA 1
ATOM 771 C C . LYS A 1 99 ? 9.555 12.117 8.406 1 90.31 99 LYS A C 1
ATOM 773 O O . LYS A 1 99 ? 9.805 11.102 7.758 1 90.31 99 LYS A O 1
ATOM 778 N N . LEU A 1 100 ? 8.367 12.375 8.859 1 91.19 100 LEU A N 1
ATOM 779 C CA . LEU A 1 100 ? 7.234 11.484 8.609 1 91.19 100 LEU A CA 1
ATOM 780 C C . LEU A 1 100 ? 6.906 11.445 7.121 1 91.19 100 LEU A C 1
ATOM 782 O O . LEU A 1 100 ? 6.602 10.375 6.578 1 91.19 100 LEU A O 1
ATOM 786 N N . CYS A 1 101 ? 7.035 12.523 6.438 1 90.69 101 CYS A N 1
ATOM 787 C CA . CYS A 1 101 ? 6.816 12.594 4.996 1 90.69 101 CYS A CA 1
ATOM 788 C C . CYS A 1 101 ? 7.859 11.766 4.246 1 90.69 101 CYS A C 1
ATOM 790 O O . CYS A 1 101 ? 7.535 11.086 3.27 1 90.69 101 CYS A O 1
ATOM 792 N N . LEU A 1 102 ? 9.039 11.867 4.746 1 94.31 102 LEU A N 1
ATOM 793 C CA . LEU A 1 102 ? 10.109 11.086 4.145 1 94.31 102 LEU A CA 1
ATOM 794 C C . LEU A 1 102 ? 9.852 9.594 4.297 1 94.31 102 LEU A C 1
ATOM 796 O O . LEU A 1 102 ? 10.023 8.828 3.35 1 94.31 102 LEU A O 1
ATOM 800 N N . GLU A 1 103 ? 9.414 9.211 5.477 1 96.81 103 GLU A N 1
ATOM 801 C CA . GLU A 1 103 ? 9.086 7.809 5.711 1 96.81 103 GLU A CA 1
ATOM 802 C C . GLU A 1 103 ? 7.988 7.332 4.766 1 96.81 103 GLU A C 1
ATOM 804 O O . GLU A 1 103 ? 8.086 6.25 4.184 1 96.81 103 GLU A O 1
ATOM 809 N N . MET A 1 104 ? 7.012 8.102 4.574 1 97.25 104 MET A N 1
ATOM 810 C CA . MET A 1 104 ? 5.906 7.738 3.691 1 97.25 104 MET A CA 1
ATOM 811 C C . MET A 1 104 ? 6.359 7.707 2.234 1 97.25 104 MET A C 1
ATOM 813 O O . MET A 1 104 ? 5.98 6.809 1.482 1 97.25 104 MET A O 1
ATOM 817 N N . GLY A 1 105 ? 7.137 8.672 1.846 1 97.06 105 GLY A N 1
ATOM 818 C CA . GLY A 1 105 ? 7.66 8.695 0.489 1 97.06 105 GLY A CA 1
ATOM 819 C C . GLY A 1 105 ? 8.461 7.457 0.132 1 97.06 105 GLY A C 1
ATOM 820 O O . GLY A 1 105 ? 8.266 6.879 -0.939 1 97.06 105 GLY A O 1
ATOM 821 N N . VAL A 1 106 ? 9.32 7.09 1.024 1 98.19 106 VAL A N 1
ATOM 822 C CA . VAL A 1 106 ? 10.148 5.91 0.831 1 98.19 106 VAL A CA 1
ATOM 823 C C . VAL A 1 106 ? 9.266 4.668 0.716 1 98.19 106 VAL A C 1
ATOM 825 O O . VAL A 1 106 ? 9.484 3.818 -0.15 1 98.19 106 VAL A O 1
ATOM 828 N N . ALA A 1 107 ? 8.258 4.586 1.587 1 98.62 107 ALA A N 1
ATOM 829 C CA . ALA A 1 107 ? 7.34 3.449 1.562 1 98.62 107 ALA A CA 1
ATOM 830 C C . ALA A 1 107 ? 6.566 3.395 0.249 1 98.62 107 ALA A C 1
ATOM 832 O O . ALA A 1 107 ? 6.391 2.322 -0.334 1 98.62 107 ALA A O 1
ATOM 833 N N . LEU A 1 108 ? 6.145 4.527 -0.257 1 98.38 108 LEU A N 1
ATOM 834 C CA . LEU A 1 108 ? 5.367 4.586 -1.489 1 98.38 108 LEU A CA 1
ATOM 835 C C . LEU A 1 108 ? 6.215 4.168 -2.688 1 98.38 108 LEU A C 1
ATOM 837 O O . LEU A 1 108 ? 5.738 3.447 -3.568 1 98.38 108 LEU A O 1
ATOM 841 N N . VAL A 1 109 ? 7.426 4.566 -2.717 1 98.31 109 VAL A N 1
ATOM 842 C CA . VAL A 1 109 ? 8.336 4.184 -3.789 1 98.31 109 VAL A CA 1
ATOM 843 C C . VAL A 1 109 ? 8.562 2.674 -3.77 1 98.31 109 VAL A C 1
ATOM 845 O O . VAL A 1 109 ? 8.555 2.027 -4.816 1 98.31 109 VAL A O 1
ATOM 848 N N . GLY A 1 110 ? 8.797 2.16 -2.584 1 98.81 110 GLY A N 1
ATOM 849 C CA . GLY A 1 110 ? 8.969 0.724 -2.445 1 98.81 110 GLY A CA 1
ATOM 850 C C . GLY A 1 110 ? 7.758 -0.071 -2.889 1 98.81 110 GLY A C 1
ATOM 851 O O . GLY A 1 110 ? 7.887 -1.066 -3.604 1 98.81 110 GLY A O 1
ATOM 852 N N . ILE A 1 111 ? 6.559 0.375 -2.438 1 98.81 111 ILE A N 1
ATOM 853 C CA . ILE A 1 111 ? 5.328 -0.303 -2.826 1 98.81 111 ILE A CA 1
ATOM 854 C C . ILE A 1 111 ? 5.176 -0.265 -4.344 1 98.81 111 ILE A C 1
ATOM 856 O O . ILE A 1 111 ? 4.824 -1.271 -4.965 1 98.81 111 ILE A O 1
ATOM 860 N N . LEU A 1 112 ? 5.492 0.851 -4.934 1 98.56 112 LEU A N 1
ATOM 861 C CA . LEU A 1 112 ? 5.363 0.981 -6.383 1 98.56 112 LEU A CA 1
ATOM 862 C C . LEU A 1 112 ? 6.285 0.001 -7.098 1 98.56 112 LEU A C 1
ATOM 864 O O . LEU A 1 112 ? 5.855 -0.713 -8.008 1 98.56 112 LEU A O 1
ATOM 868 N N . ALA A 1 113 ? 7.512 -0.019 -6.73 1 98.75 113 ALA A N 1
ATOM 869 C CA . ALA A 1 113 ? 8.484 -0.901 -7.367 1 98.75 113 ALA A CA 1
ATOM 870 C C . ALA A 1 113 ? 8.07 -2.363 -7.238 1 98.75 113 ALA A C 1
ATOM 872 O O . ALA A 1 113 ? 8.109 -3.115 -8.219 1 98.75 113 ALA A O 1
ATOM 873 N N . THR A 1 114 ? 7.656 -2.793 -6.027 1 98.75 114 THR A N 1
ATOM 874 C CA . THR A 1 114 ? 7.32 -4.191 -5.777 1 98.75 114 THR A CA 1
ATOM 875 C C . THR A 1 114 ? 5.988 -4.551 -6.43 1 98.75 114 THR A C 1
ATOM 877 O O . THR A 1 114 ? 5.797 -5.684 -6.875 1 98.75 114 THR A O 1
ATOM 880 N N . LEU A 1 115 ? 5.066 -3.584 -6.52 1 98.75 115 LEU A N 1
ATOM 881 C CA . LEU A 1 115 ? 3.822 -3.795 -7.25 1 98.75 115 LEU A CA 1
ATOM 882 C C . LEU A 1 115 ? 4.094 -4.023 -8.734 1 98.75 115 LEU A C 1
ATOM 884 O O . LEU A 1 115 ? 3.561 -4.961 -9.328 1 98.75 115 LEU A O 1
ATOM 888 N N . LEU A 1 116 ? 4.965 -3.215 -9.344 1 98.56 116 LEU A N 1
ATOM 889 C CA . LEU A 1 116 ? 5.328 -3.369 -10.75 1 98.56 116 LEU A CA 1
ATOM 890 C C . LEU A 1 116 ? 5.988 -4.723 -10.992 1 98.56 116 LEU A C 1
ATOM 892 O O . LEU A 1 116 ? 5.68 -5.398 -11.977 1 98.56 116 LEU A O 1
ATOM 896 N N . GLY A 1 117 ? 6.867 -5.086 -10.094 1 98.69 117 GLY A N 1
ATOM 897 C CA . GLY A 1 117 ? 7.477 -6.402 -10.195 1 98.69 117 GLY A CA 1
ATOM 898 C C . GLY A 1 117 ? 6.473 -7.535 -10.102 1 98.69 117 GLY A C 1
ATOM 899 O O . GLY A 1 117 ? 6.547 -8.5 -10.867 1 98.69 117 GLY A O 1
ATOM 900 N N . SER A 1 118 ? 5.531 -7.41 -9.188 1 98.38 118 SER A N 1
ATOM 901 C CA . SER A 1 118 ? 4.496 -8.43 -9.023 1 98.38 118 SER A CA 1
ATOM 902 C C . SER A 1 118 ? 3.627 -8.539 -10.273 1 98.38 118 SER A C 1
ATOM 904 O O . SER A 1 118 ? 3.264 -9.641 -10.688 1 98.38 118 SER A O 1
ATOM 906 N N . PHE A 1 119 ? 3.316 -7.418 -10.898 1 98.12 119 PHE A N 1
ATOM 907 C CA . PHE A 1 119 ? 2.518 -7.422 -12.117 1 98.12 119 PHE A CA 1
ATOM 908 C C . PHE A 1 119 ? 3.266 -8.109 -13.25 1 98.12 119 PHE A C 1
ATOM 910 O O . PHE A 1 119 ? 2.658 -8.805 -14.07 1 98.12 119 PHE A O 1
ATOM 917 N N . VAL A 1 120 ? 4.523 -7.926 -13.297 1 98.06 120 VAL A N 1
ATOM 918 C CA . VAL A 1 120 ? 5.305 -8.555 -14.359 1 98.06 120 VAL A CA 1
ATOM 919 C C . VAL A 1 120 ? 5.258 -10.07 -14.203 1 98.06 120 VAL A C 1
ATOM 921 O O . VAL A 1 120 ? 5.023 -10.797 -15.172 1 98.06 120 VAL A O 1
ATOM 924 N N . VAL A 1 121 ? 5.477 -10.547 -12.984 1 97 121 VAL A N 1
ATOM 925 C CA . VAL A 1 121 ? 5.547 -11.984 -12.742 1 97 121 VAL A CA 1
ATOM 926 C C . VAL A 1 121 ? 4.152 -12.594 -12.859 1 97 121 VAL A C 1
ATOM 928 O O . VAL A 1 121 ? 3.939 -13.523 -13.641 1 97 121 VAL A O 1
ATOM 931 N N . ILE A 1 122 ? 3.156 -12.039 -12.18 1 96.69 122 ILE A N 1
ATOM 932 C CA . ILE A 1 122 ? 1.802 -12.586 -12.164 1 96.69 122 ILE A CA 1
ATOM 933 C C . ILE A 1 122 ? 1.14 -12.359 -13.523 1 96.69 122 ILE A C 1
ATOM 935 O O . ILE A 1 122 ? 0.376 -13.203 -14 1 96.69 122 ILE A O 1
ATOM 939 N N . GLY A 1 123 ? 1.433 -11.234 -14.094 1 94.44 123 GLY A N 1
ATOM 940 C CA . GLY A 1 123 ? 0.911 -10.992 -15.43 1 94.44 123 GLY A CA 1
ATOM 941 C C . GLY A 1 123 ? 1.376 -12.016 -16.453 1 94.44 123 GLY A C 1
ATOM 942 O O . GLY A 1 123 ? 0.607 -12.422 -17.328 1 94.44 123 GLY A O 1
ATOM 943 N N . SER A 1 124 ? 2.615 -12.398 -16.391 1 93.5 124 SER A N 1
ATOM 944 C CA . SER A 1 124 ? 3.15 -13.43 -17.281 1 93.5 124 SER A CA 1
ATOM 945 C C . SER A 1 124 ? 2.477 -14.773 -17.047 1 93.5 124 SER A C 1
ATOM 947 O O . SER A 1 124 ? 2.148 -15.484 -17.984 1 93.5 124 SER A O 1
ATOM 949 N N . LEU A 1 125 ? 2.279 -15.109 -15.797 1 88.56 125 LEU A N 1
A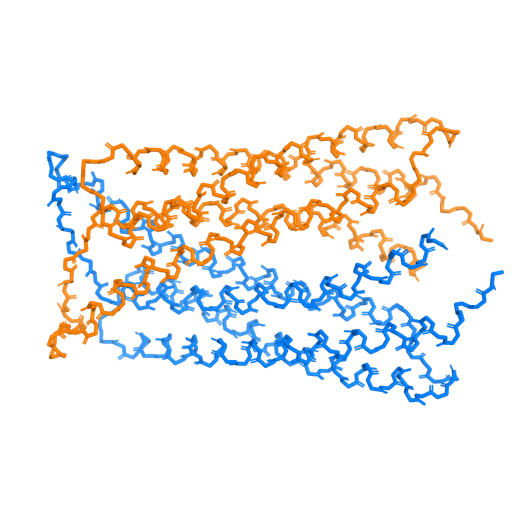TOM 950 C CA . LEU A 1 125 ? 1.574 -16.344 -15.453 1 88.56 125 LEU A CA 1
ATOM 951 C C . LEU A 1 125 ? 0.125 -16.281 -15.93 1 88.56 125 LEU A C 1
ATOM 953 O O . LEU A 1 125 ? -0.414 -17.281 -16.406 1 88.56 125 LEU A O 1
ATOM 957 N N . PHE A 1 126 ? -0.46 -15.141 -15.758 1 87.75 126 PHE A N 1
ATOM 958 C CA . PHE A 1 126 ? -1.834 -14.914 -16.188 1 87.75 126 PHE A CA 1
ATOM 959 C C . PHE A 1 126 ? -1.957 -15.055 -17.703 1 87.75 126 PHE A C 1
ATOM 961 O O . PHE A 1 126 ? -2.893 -15.688 -18.203 1 87.75 126 PHE A O 1
ATOM 968 N N . ALA A 1 127 ? -1.027 -14.516 -18.438 1 87.69 127 ALA A N 1
ATOM 969 C CA . ALA A 1 127 ? -1.026 -14.625 -19.891 1 87.69 127 ALA A CA 1
ATOM 970 C C . ALA A 1 127 ? -0.887 -16.078 -20.328 1 87.69 127 ALA A C 1
ATOM 972 O O . ALA A 1 127 ? -1.559 -16.516 -21.266 1 87.69 127 ALA A O 1
ATOM 973 N N . LYS A 1 128 ? -0.08 -16.812 -19.656 1 82.44 128 LYS A N 1
ATOM 974 C CA . LYS A 1 128 ? 0.092 -18.234 -19.953 1 82.44 128 LYS A CA 1
ATOM 975 C C . LYS A 1 128 ? -1.191 -19.016 -19.672 1 82.44 128 LYS A C 1
ATOM 977 O O . LYS A 1 128 ? -1.544 -19.922 -20.438 1 82.44 128 LYS A O 1
ATOM 982 N N . ALA A 1 129 ? -1.819 -18.656 -18.625 1 77.62 129 ALA A N 1
ATOM 983 C CA . ALA A 1 129 ? -3.053 -19.328 -18.234 1 77.62 129 ALA A CA 1
ATOM 984 C C . ALA A 1 129 ? -4.156 -19.078 -19.266 1 77.62 129 ALA A C 1
ATOM 986 O O . ALA A 1 129 ? -5.004 -19.938 -19.5 1 77.62 129 ALA A O 1
ATOM 987 N N . LEU A 1 130 ? -4.141 -17.922 -19.891 1 76.56 130 LEU A N 1
ATOM 988 C CA . LEU A 1 130 ? -5.156 -17.562 -20.875 1 76.56 130 LEU A CA 1
ATOM 989 C C . LEU A 1 130 ? -4.898 -18.266 -22.203 1 76.56 130 LEU A C 1
ATOM 991 O O . LEU A 1 130 ? -5.82 -18.469 -23 1 76.56 130 LEU A O 1
ATOM 995 N N . LEU A 1 131 ? -3.654 -18.594 -22.5 1 72.88 131 LEU A N 1
ATOM 996 C CA . LEU A 1 131 ? -3.295 -19.188 -23.781 1 72.88 131 LEU A CA 1
ATOM 997 C C . LEU A 1 131 ? -3.445 -20.719 -23.734 1 72.88 131 LEU A C 1
ATOM 999 O O . LEU A 1 131 ? -3.332 -21.375 -24.766 1 72.88 131 LEU A O 1
ATOM 1003 N N . VAL A 1 132 ? -3.566 -21.156 -22.562 1 62.97 132 VAL A N 1
ATOM 1004 C CA . VAL A 1 132 ? -3.811 -22.594 -22.484 1 62.97 132 VAL A CA 1
ATOM 1005 C C . VAL A 1 132 ? -5.207 -22.906 -23 1 62.97 132 VAL A C 1
ATOM 1007 O O . VAL A 1 132 ? -6.156 -22.172 -22.75 1 62.97 132 VAL A O 1
ATOM 1010 N N . PRO A 1 133 ? -5.402 -23.688 -24 1 56.44 133 PRO A N 1
ATOM 1011 C CA . PRO A 1 133 ? -6.691 -24.031 -24.609 1 56.44 133 PRO A CA 1
ATOM 1012 C C . PRO A 1 133 ? -7.82 -24.109 -23.578 1 56.44 133 PRO A C 1
ATOM 1014 O O . PRO A 1 133 ? -7.582 -24.469 -22.422 1 56.44 133 PRO A O 1
ATOM 1017 N N . GLN A 1 134 ? -8.828 -23.125 -23.672 1 51.88 134 GLN A N 1
ATOM 1018 C CA . GLN A 1 134 ? -10.031 -22.734 -22.938 1 51.88 134 GLN A CA 1
ATOM 1019 C C . GLN A 1 134 ? -10.656 -23.922 -22.219 1 51.88 134 GLN A C 1
ATOM 1021 O O . GLN A 1 134 ? -11.328 -23.75 -21.203 1 51.88 134 GLN A O 1
ATOM 1026 N N . GLY A 1 135 ? -11.016 -24.938 -22.875 1 48.69 135 GLY A N 1
ATOM 1027 C CA . GLY A 1 135 ? -11.898 -25.922 -22.281 1 48.69 135 GLY A CA 1
ATOM 1028 C C . GLY A 1 135 ? -11.492 -26.312 -20.875 1 48.69 135 GLY A C 1
ATOM 1029 O O . GLY A 1 135 ? -12.289 -26.906 -20.141 1 48.69 135 GLY A O 1
ATOM 1030 N N . THR A 1 136 ? -10.211 -26.172 -20.344 1 51 136 THR A N 1
ATOM 1031 C CA . THR A 1 136 ? -9.656 -26.844 -19.172 1 51 136 THR A CA 1
ATOM 1032 C C . THR A 1 136 ? -9.234 -25.828 -18.125 1 51 136 THR A C 1
ATOM 1034 O O . THR A 1 136 ? -8.539 -26.188 -17.156 1 51 136 THR A O 1
ATOM 1037 N N . LEU A 1 137 ? -9.438 -24.562 -18.297 1 52.25 137 LEU A N 1
ATOM 1038 C CA . LEU A 1 137 ? -8.883 -23.625 -17.312 1 52.25 137 LEU A CA 1
ATOM 1039 C C . LEU A 1 137 ? -9.344 -24 -15.906 1 52.25 137 LEU A C 1
ATOM 1041 O O . LEU A 1 137 ? -8.547 -23.969 -14.961 1 52.25 137 LEU A O 1
ATOM 1045 N N . ALA A 1 138 ? -10.75 -24.109 -15.695 1 54.19 138 ALA A N 1
ATOM 1046 C CA . ALA A 1 138 ? -11.328 -24.469 -14.406 1 54.19 138 ALA A CA 1
ATOM 1047 C C . ALA A 1 138 ? -10.711 -25.766 -13.883 1 54.19 138 ALA A C 1
ATOM 1049 O O . ALA A 1 138 ? -10.641 -25.984 -12.672 1 54.19 138 ALA A O 1
ATOM 1050 N N . LEU A 1 139 ? -10.211 -26.5 -14.93 1 53.19 139 LEU A N 1
ATOM 1051 C CA . LEU A 1 139 ? -9.703 -27.844 -1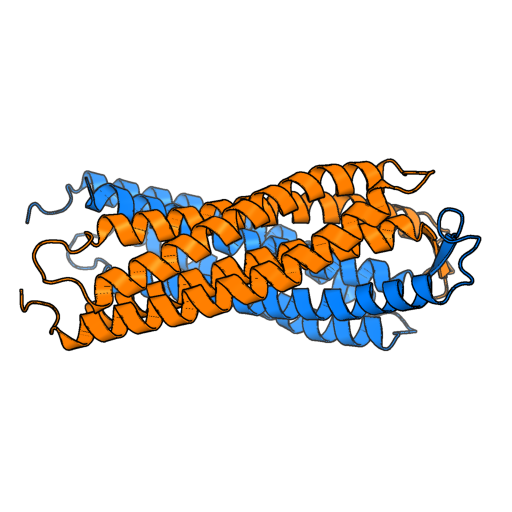4.625 1 53.19 139 LEU A CA 1
ATOM 1052 C C . LEU A 1 139 ? -8.211 -27.938 -14.914 1 53.19 139 LEU A C 1
ATOM 1054 O O . LEU A 1 139 ? -7.57 -28.938 -14.555 1 53.19 139 LEU A O 1
ATOM 1058 N N . ALA A 1 140 ? -7.758 -26.625 -15.18 1 60.91 140 ALA A N 1
ATOM 1059 C CA . ALA A 1 140 ? -6.434 -26.812 -15.766 1 60.91 140 ALA A CA 1
ATOM 1060 C C . ALA A 1 140 ? -5.336 -26.453 -14.766 1 60.91 140 ALA A C 1
ATOM 1062 O O . ALA A 1 140 ? -5.414 -25.438 -14.086 1 60.91 140 ALA A O 1
ATOM 1063 N N . SER A 1 141 ? -4.645 -27.375 -14.383 1 65.75 141 SER A N 1
ATOM 1064 C CA . SER A 1 141 ? -3.354 -27.188 -13.734 1 65.75 141 SER A CA 1
ATOM 1065 C C . SER A 1 141 ? -2.32 -26.641 -14.711 1 65.75 141 SER A C 1
ATOM 1067 O O . SER A 1 141 ? -2.227 -27.094 -15.852 1 65.75 141 SER A O 1
ATOM 1069 N N . GLN A 1 142 ? -1.88 -25.422 -14.461 1 67.88 142 GLN A N 1
ATOM 1070 C CA . GLN A 1 142 ? -0.849 -24.781 -15.281 1 67.88 142 GLN A CA 1
ATOM 1071 C C . GLN A 1 142 ? 0.532 -24.953 -14.656 1 67.88 142 GLN A C 1
ATOM 1073 O O . GLN A 1 142 ? 0.694 -24.812 -13.445 1 67.88 142 GLN A O 1
ATOM 1078 N N . PRO A 1 143 ? 1.381 -25.516 -15.492 1 73.31 143 PRO A N 1
ATOM 1079 C CA . PRO A 1 143 ? 2.75 -25.562 -14.969 1 73.31 143 PRO A CA 1
ATOM 1080 C C . PRO A 1 143 ? 3.35 -24.172 -14.766 1 73.31 143 PRO A C 1
ATOM 1082 O O . PRO A 1 143 ? 3.357 -23.359 -15.695 1 73.31 143 PRO A O 1
ATOM 1085 N N . VAL A 1 144 ? 3.621 -23.844 -13.531 1 76.69 144 VAL A N 1
ATOM 1086 C CA . VAL A 1 144 ? 4.281 -22.578 -13.211 1 76.69 144 VAL A CA 1
ATOM 1087 C C . VAL A 1 144 ? 5.656 -22.859 -12.602 1 76.69 144 VAL A C 1
ATOM 1089 O O . VAL A 1 144 ? 5.852 -23.875 -11.93 1 76.69 144 VAL A O 1
ATOM 1092 N N . ASP A 1 145 ? 6.609 -22.016 -12.977 1 80.69 145 ASP A N 1
ATOM 1093 C CA . ASP A 1 145 ? 7.93 -22.141 -12.359 1 80.69 145 ASP A CA 1
ATOM 1094 C C . ASP A 1 145 ? 7.875 -21.797 -10.875 1 80.69 145 ASP A C 1
ATOM 1096 O O . ASP A 1 145 ? 7.379 -20.75 -10.484 1 80.69 145 ASP A O 1
ATOM 1100 N N . ALA A 1 146 ? 8.375 -22.75 -10.094 1 85.56 146 ALA A N 1
ATOM 1101 C CA . ALA A 1 146 ? 8.414 -22.547 -8.648 1 85.56 146 ALA A CA 1
ATOM 1102 C C . ALA A 1 146 ? 9.125 -21.25 -8.297 1 85.56 146 ALA A C 1
ATOM 1104 O O . ALA A 1 146 ? 8.797 -20.594 -7.305 1 85.56 146 ALA A O 1
ATOM 1105 N N . LEU A 1 147 ? 10.047 -20.844 -9.148 1 88.62 147 LEU A N 1
ATOM 1106 C CA . LEU A 1 147 ? 10.789 -19.609 -8.945 1 88.62 147 LEU A CA 1
ATOM 1107 C C . LEU A 1 147 ? 9.859 -18.406 -9 1 88.62 147 LEU A C 1
ATOM 1109 O O . LEU A 1 147 ? 10.055 -17.438 -8.258 1 88.62 147 LEU A O 1
ATOM 1113 N N . ASP A 1 148 ? 8.875 -18.438 -9.891 1 93.44 148 ASP A N 1
ATOM 1114 C CA . ASP A 1 148 ? 7.93 -17.344 -9.984 1 93.44 148 ASP A CA 1
ATOM 1115 C C . ASP A 1 148 ? 7.148 -17.172 -8.688 1 93.44 148 ASP A C 1
ATOM 1117 O O . ASP A 1 148 ? 6.914 -16.047 -8.242 1 93.44 148 ASP A O 1
ATOM 1121 N N . ILE A 1 149 ? 6.777 -18.281 -8.031 1 92.5 149 ILE A N 1
ATOM 1122 C CA . ILE A 1 149 ? 6.031 -18.25 -6.777 1 92.5 149 ILE A CA 1
ATOM 1123 C C . ILE A 1 149 ? 6.91 -17.672 -5.664 1 92.5 149 ILE A C 1
ATOM 1125 O O . ILE A 1 149 ? 6.449 -16.875 -4.855 1 92.5 149 ILE A O 1
ATOM 1129 N N . LEU A 1 150 ? 8.141 -18.109 -5.688 1 92.31 150 LEU A N 1
ATOM 1130 C CA . LEU A 1 150 ? 9.078 -17.625 -4.684 1 92.31 150 LEU A CA 1
ATOM 1131 C C . LEU A 1 150 ? 9.273 -16.125 -4.797 1 92.31 150 LEU A C 1
ATOM 1133 O O . LEU A 1 150 ? 9.25 -15.406 -3.791 1 92.31 150 LEU A O 1
ATOM 1137 N N . VAL A 1 151 ? 9.438 -15.625 -6.016 1 96.38 151 VAL A N 1
ATOM 1138 C CA . VAL A 1 151 ? 9.68 -14.203 -6.25 1 96.38 151 VAL A CA 1
ATOM 1139 C C . VAL A 1 151 ? 8.461 -13.391 -5.824 1 96.38 151 VAL A C 1
ATOM 1141 O O . VAL A 1 151 ? 8.586 -12.391 -5.121 1 96.38 151 VAL A O 1
ATOM 1144 N N . VAL A 1 152 ? 7.293 -13.844 -6.172 1 97.12 152 VAL A N 1
ATOM 1145 C CA . VAL A 1 152 ? 6.07 -13.133 -5.816 1 97.12 152 VAL A CA 1
ATOM 1146 C C . VAL A 1 152 ? 5.898 -13.125 -4.301 1 97.12 152 VAL A C 1
ATOM 1148 O O . VAL A 1 152 ? 5.473 -12.117 -3.723 1 97.12 152 VAL A O 1
ATOM 1151 N N . GLN A 1 153 ? 6.254 -14.25 -3.658 1 96.56 153 GLN A N 1
ATOM 1152 C CA . GLN A 1 153 ? 6.195 -14.328 -2.201 1 96.56 153 GLN A CA 1
ATOM 1153 C C . GLN A 1 153 ? 7.086 -13.266 -1.559 1 96.56 153 GLN A C 1
ATOM 1155 O O . GLN A 1 153 ? 6.668 -12.586 -0.622 1 96.56 153 GLN A O 1
ATOM 1160 N N . GLY A 1 154 ? 8.297 -13.125 -2.021 1 97.94 154 GLY A N 1
ATOM 1161 C CA . GLY A 1 154 ? 9.203 -12.102 -1.519 1 97.94 154 GLY A CA 1
ATOM 1162 C C . GLY A 1 154 ? 8.695 -10.688 -1.757 1 97.94 154 GLY A C 1
ATOM 1163 O O . GLY A 1 154 ? 8.797 -9.828 -0.877 1 97.94 154 GLY A O 1
ATOM 1164 N N . LEU A 1 155 ? 8.133 -10.438 -2.934 1 98.75 155 LEU A N 1
ATOM 1165 C CA . LEU A 1 155 ? 7.605 -9.117 -3.277 1 98.75 155 LEU A CA 1
ATOM 1166 C C . LEU A 1 155 ? 6.43 -8.758 -2.381 1 98.75 155 LEU A C 1
ATOM 1168 O O . LEU A 1 155 ? 6.309 -7.609 -1.939 1 98.75 155 LEU A O 1
ATOM 1172 N N . LEU A 1 156 ? 5.566 -9.727 -2.053 1 98.62 156 LEU A N 1
ATOM 1173 C CA . LEU A 1 156 ? 4.418 -9.492 -1.182 1 98.62 156 LEU A CA 1
ATOM 1174 C C . LEU A 1 156 ? 4.875 -9.148 0.233 1 98.62 156 LEU A C 1
ATOM 1176 O O . LEU A 1 156 ? 4.328 -8.242 0.862 1 98.62 156 LEU A O 1
ATOM 1180 N N . ASN A 1 157 ? 5.848 -9.867 0.716 1 98.69 157 ASN A N 1
ATOM 1181 C CA . ASN A 1 157 ? 6.402 -9.547 2.025 1 98.69 157 ASN A CA 1
ATOM 1182 C C . ASN A 1 157 ? 6.965 -8.125 2.061 1 98.69 157 ASN A C 1
ATOM 1184 O O . ASN A 1 157 ? 6.816 -7.422 3.061 1 98.69 157 ASN A O 1
ATOM 1188 N N . THR A 1 158 ? 7.598 -7.758 1.02 1 98.81 158 THR A N 1
ATOM 1189 C CA . THR A 1 158 ? 8.156 -6.414 0.934 1 98.81 158 THR A CA 1
ATOM 1190 C C . THR A 1 158 ? 7.051 -5.367 0.913 1 98.81 158 THR A C 1
ATOM 1192 O O . THR A 1 158 ? 7.137 -4.352 1.607 1 98.81 158 THR A O 1
ATOM 1195 N N . ILE A 1 159 ? 6 -5.586 0.135 1 98.88 159 ILE A N 1
ATOM 1196 C CA . ILE A 1 159 ? 4.852 -4.688 0.114 1 98.88 159 ILE A CA 1
ATOM 1197 C C . ILE A 1 159 ? 4.262 -4.566 1.518 1 98.88 159 ILE A C 1
ATOM 1199 O O . ILE A 1 159 ? 3.947 -3.467 1.975 1 98.88 159 ILE A O 1
ATOM 1203 N N . ALA A 1 160 ? 4.145 -5.699 2.221 1 98.81 160 ALA A N 1
ATOM 1204 C CA . ALA A 1 160 ? 3.609 -5.699 3.58 1 98.81 160 ALA A CA 1
ATOM 1205 C C . ALA A 1 160 ? 4.477 -4.855 4.512 1 98.81 160 ALA A C 1
ATOM 1207 O O . ALA A 1 160 ? 3.961 -4.145 5.379 1 98.81 160 ALA A O 1
ATOM 1208 N N . GLY A 1 161 ? 5.758 -4.992 4.336 1 98.88 161 GLY A N 1
ATOM 1209 C CA . GLY A 1 161 ? 6.652 -4.16 5.125 1 98.88 161 GLY A CA 1
ATOM 1210 C C . GLY A 1 161 ? 6.445 -2.676 4.891 1 98.88 161 GLY A C 1
ATOM 1211 O O . GLY A 1 161 ? 6.375 -1.896 5.844 1 98.88 161 GLY A O 1
ATOM 1212 N N . HIS A 1 162 ? 6.363 -2.293 3.639 1 98.88 162 HIS A N 1
ATOM 1213 C CA . HIS A 1 162 ? 6.129 -0.893 3.307 1 98.88 162 HIS A CA 1
ATOM 1214 C C . HIS A 1 162 ? 4.746 -0.442 3.762 1 98.88 162 HIS A C 1
ATOM 1216 O O . HIS A 1 162 ? 4.566 0.706 4.176 1 98.88 162 HIS A O 1
ATOM 1222 N N . PHE A 1 163 ? 3.754 -1.278 3.688 1 98.81 163 PHE A N 1
ATOM 1223 C CA . PHE A 1 163 ? 2.414 -0.989 4.184 1 98.81 163 PHE A CA 1
ATOM 1224 C C . PHE A 1 163 ? 2.443 -0.667 5.672 1 98.81 163 PHE A C 1
ATOM 1226 O O . PHE A 1 163 ? 1.795 0.28 6.121 1 98.81 163 PHE A O 1
ATOM 1233 N N . THR A 1 164 ? 3.15 -1.474 6.414 1 98.5 164 THR A N 1
ATOM 1234 C CA . THR A 1 164 ? 3.283 -1.242 7.848 1 98.5 164 THR A CA 1
ATOM 1235 C C . THR A 1 164 ? 3.898 0.128 8.125 1 98.5 164 THR A C 1
ATOM 1237 O O . THR A 1 164 ? 3.498 0.817 9.062 1 98.5 164 THR A O 1
ATOM 1240 N N . ALA A 1 165 ? 4.867 0.459 7.32 1 98.19 165 ALA A N 1
ATOM 1241 C CA . ALA A 1 165 ? 5.469 1.784 7.445 1 98.19 165 ALA A CA 1
ATOM 1242 C C . ALA A 1 165 ? 4.422 2.881 7.27 1 98.19 165 ALA A C 1
ATOM 1244 O O . ALA A 1 165 ? 4.375 3.838 8.047 1 98.19 165 ALA A O 1
ATOM 1245 N N . LEU A 1 166 ? 3.545 2.738 6.309 1 97.94 166 LEU A N 1
ATOM 1246 C CA . LEU A 1 166 ? 2.512 3.734 6.043 1 97.94 166 LEU A CA 1
ATOM 1247 C C . LEU A 1 166 ? 1.532 3.826 7.211 1 97.94 166 LEU A C 1
ATOM 1249 O O . LEU A 1 166 ? 1.232 4.922 7.688 1 97.94 166 LEU A O 1
ATOM 1253 N N . VAL A 1 167 ? 1.123 2.711 7.684 1 97.94 167 VAL A N 1
ATOM 1254 C CA . VAL A 1 167 ? 0.132 2.664 8.75 1 97.94 167 VAL A CA 1
ATOM 1255 C C . VAL A 1 167 ? 0.708 3.293 10.016 1 97.94 167 VAL A C 1
ATOM 1257 O O . VAL A 1 167 ? 0.061 4.129 10.656 1 97.94 167 VAL A O 1
ATOM 1260 N N . THR A 1 168 ? 1.925 2.969 10.328 1 97.75 168 THR A N 1
ATOM 1261 C CA . THR A 1 168 ? 2.506 3.4 11.594 1 97.75 168 THR A CA 1
ATOM 1262 C C . THR A 1 168 ? 2.982 4.848 11.5 1 97.75 168 THR A C 1
ATOM 1264 O O . THR A 1 168 ? 3.271 5.477 12.523 1 97.75 168 THR A O 1
ATOM 1267 N N . THR A 1 169 ? 3.09 5.359 10.305 1 96.62 169 THR A N 1
ATOM 1268 C CA . THR A 1 169 ? 3.416 6.77 10.141 1 96.62 169 THR A CA 1
ATOM 1269 C C . THR A 1 169 ? 2.148 7.621 10.133 1 96.62 169 THR A C 1
ATOM 1271 O O . THR A 1 169 ? 2.119 8.703 10.719 1 96.62 169 THR A O 1
ATOM 1274 N N . LEU A 1 170 ? 1.094 7.098 9.586 1 94.19 170 LEU A N 1
ATOM 1275 C CA . LEU A 1 170 ? -0.148 7.852 9.445 1 94.19 170 LEU A CA 1
ATOM 1276 C C . LEU A 1 170 ? -0.929 7.863 10.75 1 94.19 170 LEU A C 1
ATOM 1278 O O . LEU A 1 170 ? -1.637 8.828 11.047 1 94.19 170 LEU A O 1
ATOM 1282 N N . TRP A 1 171 ? -0.736 6.84 11.547 1 92.44 171 TRP A N 1
ATOM 1283 C CA . TRP A 1 171 ? -1.489 6.723 12.789 1 92.44 171 TRP A CA 1
ATOM 1284 C C . TRP A 1 171 ? -1.19 7.891 13.727 1 92.44 171 TRP A C 1
ATOM 1286 O O . TRP A 1 171 ? -2.105 8.586 14.172 1 92.44 171 TRP A O 1
ATOM 1296 N N . PRO A 1 172 ? 0.089 8.156 14.055 1 89.44 172 PRO A N 1
ATOM 1297 C CA . PRO A 1 172 ? 0.379 9.312 14.906 1 89.44 172 PRO A CA 1
ATOM 1298 C C . PRO A 1 172 ? 0.021 10.641 14.234 1 89.44 172 PRO A C 1
ATOM 1300 O O . PRO A 1 172 ? -0.364 11.594 14.914 1 89.44 172 PRO A O 1
ATOM 1303 N N . LEU A 1 173 ? 0.124 10.773 12.961 1 84.38 173 LEU A N 1
ATOM 1304 C CA . LEU A 1 173 ? -0.225 11.992 12.234 1 84.38 173 LEU A CA 1
ATOM 1305 C C . LEU A 1 173 ? -1.716 12.289 12.359 1 84.38 173 LEU A C 1
ATOM 1307 O O . LEU A 1 173 ? -2.107 13.445 12.555 1 84.38 173 LEU A O 1
ATOM 1311 N N . TRP A 1 174 ? -2.49 11.227 12.258 1 83.75 174 TRP A N 1
ATOM 1312 C CA . TRP A 1 174 ? -3.934 11.359 12.414 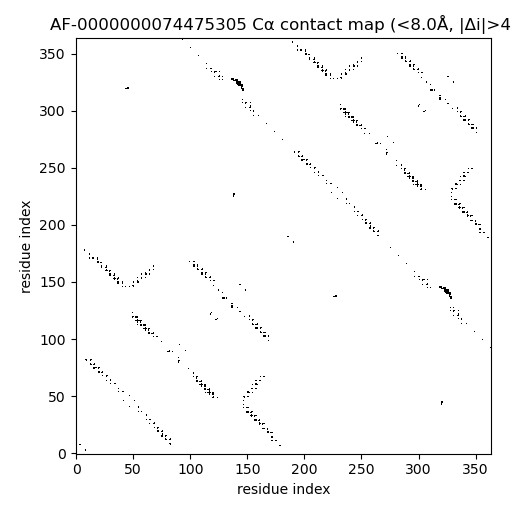1 83.75 174 TRP A CA 1
ATOM 1313 C C . TRP A 1 174 ? -4.289 11.828 13.82 1 83.75 174 TRP A C 1
ATOM 1315 O O . TRP A 1 174 ? -5.156 12.688 14 1 83.75 174 TRP A O 1
ATOM 1325 N N . GLN A 1 175 ? -3.6 11.406 14.75 1 80.94 175 GLN A N 1
ATOM 1326 C CA . GLN A 1 175 ? -3.883 11.766 16.141 1 80.94 175 GLN A CA 1
ATOM 1327 C C . GLN A 1 175 ? -3.508 13.219 16.406 1 80.94 175 GLN A C 1
ATOM 1329 O O . GLN A 1 175 ? -4.223 13.922 17.125 1 80.94 175 GLN A O 1
ATOM 1334 N N . ILE A 1 176 ? -2.426 13.695 15.867 1 73.88 176 ILE A N 1
ATOM 1335 C CA . ILE A 1 176 ? -1.961 15.062 16.078 1 73.88 176 ILE A CA 1
ATOM 1336 C C . ILE A 1 176 ? -2.926 16.031 15.398 1 73.88 176 ILE A C 1
ATOM 1338 O O . ILE A 1 176 ? -3.252 17.078 15.969 1 73.88 176 ILE A O 1
ATOM 1342 N N . THR A 1 177 ? -3.447 15.648 14.242 1 71.75 177 THR A N 1
ATOM 1343 C CA . THR A 1 177 ? -4.328 16.531 13.492 1 71.75 177 THR A CA 1
ATOM 1344 C C . THR A 1 177 ? -5.703 16.609 14.148 1 71.75 177 THR A C 1
ATOM 1346 O O . THR A 1 177 ? -6.355 17.656 14.117 1 71.75 177 THR A O 1
ATOM 1349 N N . ARG A 1 178 ? -6.121 15.586 14.75 1 70.5 178 ARG A N 1
ATOM 1350 C CA . ARG A 1 178 ? -7.426 15.555 15.398 1 70.5 178 ARG A CA 1
ATOM 1351 C C . ARG A 1 178 ? -7.41 16.344 16.703 1 70.5 178 ARG A C 1
ATOM 1353 O O . ARG A 1 178 ? -8.398 16.984 17.062 1 70.5 178 ARG A O 1
ATOM 1360 N N . THR A 1 179 ? -6.355 16.312 17.422 1 65.12 179 THR A N 1
ATOM 1361 C CA . THR A 1 179 ? -6.273 17.016 18.703 1 65.12 179 THR A CA 1
ATOM 1362 C C . THR A 1 179 ? -6.195 18.531 18.484 1 65.12 179 THR A C 1
ATOM 1364 O O . THR A 1 179 ? -6.68 19.312 19.297 1 65.12 179 THR A O 1
ATOM 1367 N N . GLU A 1 180 ? -5.621 18.922 17.391 1 58.44 180 GLU A N 1
ATOM 1368 C CA . GLU A 1 180 ? -5.543 20.344 17.109 1 58.44 180 GLU A CA 1
ATOM 1369 C C . GLU A 1 180 ? -6.895 20.891 16.641 1 58.44 180 GLU A C 1
ATOM 1371 O O . GLU A 1 180 ? -7.184 22.078 16.812 1 58.44 180 GLU A O 1
ATOM 1376 N N . ALA A 1 181 ? -7.715 20.125 16.031 1 56.44 181 ALA A N 1
ATOM 1377 C CA . ALA A 1 181 ? -9.031 20.531 15.57 1 56.44 181 ALA A CA 1
ATOM 1378 C C . ALA A 1 181 ? -10.008 20.688 16.734 1 56.44 181 ALA A C 1
ATOM 1380 O O . ALA A 1 181 ? -10.984 21.438 16.641 1 56.44 181 ALA A O 1
ATOM 1381 N N . ASN A 1 182 ? -9.828 19.969 17.766 1 49.09 182 ASN A N 1
ATOM 1382 C CA . ASN A 1 182 ? -10.719 20.141 18.906 1 49.09 182 ASN A CA 1
ATOM 1383 C C . ASN A 1 182 ? -10.195 21.203 19.875 1 49.09 182 ASN A C 1
ATOM 1385 O O . ASN A 1 182 ? -10.383 21.094 21.078 1 49.09 182 ASN A O 1
ATOM 1389 N N . MET B 1 1 ? -0.823 37.094 11.609 1 27.97 1 MET B N 1
ATOM 1390 C CA . MET B 1 1 ? -0.909 35.906 10.758 1 27.97 1 MET B CA 1
ATOM 1391 C C . MET B 1 1 ? -1.285 36.312 9.336 1 27.97 1 MET B C 1
ATOM 1393 O O . MET B 1 1 ? -2.34 36.906 9.102 1 27.97 1 MET B O 1
ATOM 1397 N N . VAL B 1 2 ? -0.357 36.562 8.516 1 40.56 2 VAL B N 1
ATOM 1398 C CA . VAL B 1 2 ? -0.597 36.938 7.133 1 40.56 2 VAL B CA 1
ATOM 1399 C C . VAL B 1 2 ? -1.528 35.938 6.465 1 40.56 2 VAL B C 1
ATOM 1401 O O . VAL B 1 2 ? -1.323 34.719 6.574 1 40.56 2 VAL B O 1
ATOM 1404 N N . PRO B 1 3 ? -2.73 36.219 6.188 1 46.03 3 PRO B N 1
ATOM 1405 C CA . PRO B 1 3 ? -3.645 35.312 5.492 1 46.03 3 PRO B CA 1
ATOM 1406 C C . PRO B 1 3 ? -2.982 34.562 4.32 1 46.03 3 PRO B C 1
ATOM 1408 O O . PRO B 1 3 ? -2.062 35.125 3.699 1 46.03 3 PRO B O 1
ATOM 1411 N N . PRO B 1 4 ? -2.764 33.219 4.402 1 53 4 PRO B N 1
ATOM 1412 C CA . PRO B 1 4 ? -2.184 32.656 3.188 1 53 4 PRO B CA 1
ATOM 1413 C C . PRO B 1 4 ? -2.656 33.344 1.916 1 53 4 PRO B C 1
ATOM 1415 O O . PRO B 1 4 ? -3.799 33.812 1.848 1 53 4 PRO B O 1
ATOM 1418 N N . SER B 1 5 ? -1.777 34 1.249 1 58.03 5 SER B N 1
ATOM 1419 C CA . SER B 1 5 ? -2.137 34.781 0.058 1 58.03 5 SER B CA 1
ATOM 1420 C C . SER B 1 5 ? -3.094 34 -0.833 1 58.03 5 SER B C 1
ATOM 1422 O O . SER B 1 5 ? -3.096 32.75 -0.818 1 58.03 5 SER B O 1
ATOM 1424 N N . GLY B 1 6 ? -4.262 34.562 -1.131 1 60.88 6 GLY B N 1
ATOM 1425 C CA . GLY B 1 6 ? -5.23 34.062 -2.1 1 60.88 6 GLY B CA 1
ATOM 1426 C C . GLY B 1 6 ? -4.617 33.156 -3.148 1 60.88 6 GLY B C 1
ATOM 1427 O O . GLY B 1 6 ? -5.219 32.156 -3.539 1 60.88 6 GLY B O 1
ATOM 1428 N N . SER B 1 7 ? -3.309 33.375 -3.414 1 68.75 7 SER B N 1
ATOM 1429 C CA . SER B 1 7 ? -2.6 32.625 -4.441 1 68.75 7 SER B CA 1
ATOM 1430 C C . SER B 1 7 ? -2.238 31.219 -3.947 1 68.75 7 SER B C 1
ATOM 1432 O O . SER B 1 7 ? -2.371 30.25 -4.688 1 68.75 7 SER B O 1
ATOM 1434 N N . ASN B 1 8 ? -1.926 31.109 -2.707 1 74.38 8 ASN B N 1
ATOM 1435 C CA . ASN B 1 8 ? -1.542 29.812 -2.154 1 74.38 8 ASN B CA 1
ATOM 1436 C C . ASN B 1 8 ? -2.744 28.875 -2.02 1 74.38 8 ASN B C 1
ATOM 1438 O O . ASN B 1 8 ? -2.635 27.672 -2.268 1 74.38 8 ASN B O 1
ATOM 1442 N N . ARG B 1 9 ? -3.812 29.516 -1.807 1 74.19 9 ARG B N 1
ATOM 1443 C CA . ARG B 1 9 ? -5.039 28.75 -1.653 1 74.19 9 ARG B CA 1
ATOM 1444 C C . ARG B 1 9 ? -5.523 28.219 -2.998 1 74.19 9 ARG B C 1
ATOM 1446 O O . ARG B 1 9 ? -5.977 27.078 -3.096 1 74.19 9 ARG B O 1
ATOM 1453 N N . LEU B 1 10 ? -5.441 29.109 -3.922 1 77.81 10 LEU B N 1
ATOM 1454 C CA . LEU B 1 10 ? -5.852 28.719 -5.266 1 77.81 10 LEU B CA 1
ATOM 1455 C C . LEU B 1 10 ? -4.949 27.609 -5.797 1 77.81 10 LEU B C 1
ATOM 1457 O O . LEU B 1 10 ? -5.426 26.688 -6.473 1 77.81 10 LEU B O 1
ATOM 1461 N N . GLN B 1 11 ? -3.73 27.672 -5.43 1 83.38 11 GLN B N 1
ATOM 1462 C CA . GLN B 1 11 ? -2.791 26.641 -5.852 1 83.38 11 GLN B CA 1
ATOM 1463 C C . GLN B 1 11 ? -3.086 25.312 -5.152 1 83.38 11 GLN B C 1
ATOM 1465 O O . GLN B 1 11 ? -3.023 24.25 -5.777 1 83.38 11 GLN B O 1
ATOM 1470 N N . ALA B 1 12 ? -3.434 25.406 -3.9 1 82.31 12 ALA B N 1
ATOM 1471 C CA . ALA B 1 12 ? -3.779 24.203 -3.145 1 82.31 12 ALA B CA 1
ATOM 1472 C C . ALA B 1 12 ? -5.035 23.547 -3.707 1 82.31 12 ALA B C 1
ATOM 1474 O O . ALA B 1 12 ? -5.105 22.312 -3.822 1 82.31 12 ALA B O 1
ATOM 1475 N N . ALA B 1 13 ? -5.957 24.375 -4.086 1 85.94 13 ALA B N 1
ATOM 1476 C CA . ALA B 1 13 ? -7.207 23.875 -4.641 1 85.94 13 ALA B CA 1
ATOM 1477 C C . ALA B 1 13 ? -6.977 23.203 -5.992 1 85.94 13 ALA B C 1
ATOM 1479 O O . ALA B 1 13 ? -7.555 22.141 -6.273 1 85.94 13 ALA B O 1
ATOM 1480 N N . ARG B 1 14 ? -6.156 23.734 -6.773 1 8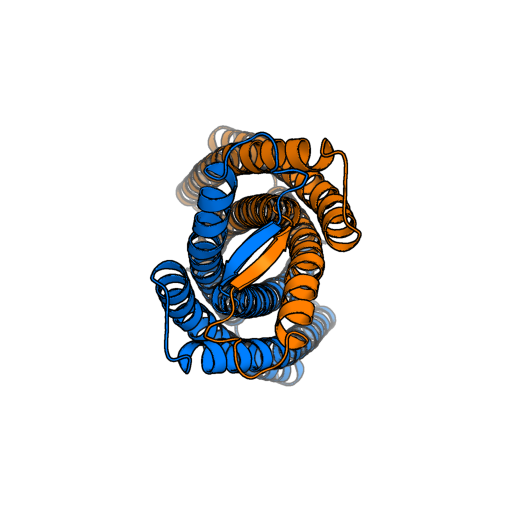9.06 14 ARG B N 1
ATOM 1481 C CA . ARG B 1 14 ? -5.848 23.188 -8.086 1 89.06 14 ARG B CA 1
ATOM 1482 C C . ARG B 1 14 ? -5.098 21.859 -7.961 1 89.06 14 ARG B C 1
ATOM 1484 O O . ARG B 1 14 ? -5.355 20.922 -8.719 1 89.06 14 ARG B O 1
ATOM 1491 N N . THR B 1 15 ? -4.191 21.844 -7.047 1 90.56 15 THR B N 1
ATOM 1492 C CA . THR B 1 15 ? -3.434 20.625 -6.816 1 90.56 15 THR B CA 1
ATOM 1493 C C . THR B 1 15 ? -4.348 19.5 -6.312 1 90.56 15 THR B C 1
ATOM 1495 O O . THR B 1 15 ? -4.238 18.359 -6.758 1 90.56 15 THR B O 1
ATOM 1498 N N . LEU B 1 16 ? -5.242 19.875 -5.414 1 91.5 16 LEU B N 1
ATOM 1499 C CA . LEU B 1 16 ? -6.191 18.906 -4.895 1 91.5 16 LEU B CA 1
ATOM 1500 C C . LEU B 1 16 ? -7.102 18.391 -6.004 1 91.5 16 LEU B C 1
ATOM 1502 O O . LEU B 1 16 ? -7.352 17.188 -6.098 1 91.5 16 LEU B O 1
ATOM 1506 N N . LYS B 1 17 ? -7.504 19.266 -6.836 1 93.81 17 LYS B N 1
ATOM 1507 C CA . LYS B 1 17 ? -8.383 18.891 -7.938 1 93.81 17 LYS B CA 1
ATOM 1508 C C . LYS B 1 17 ? -7.688 17.938 -8.906 1 93.81 17 LYS B C 1
ATOM 1510 O O . LYS B 1 17 ? -8.234 16.891 -9.266 1 93.81 17 LYS B O 1
ATOM 1515 N N . ARG B 1 18 ? -6.535 18.281 -9.305 1 95.06 18 ARG B N 1
ATOM 1516 C CA . ARG B 1 18 ? -5.785 17.469 -10.25 1 95.06 18 ARG B CA 1
ATOM 1517 C C . ARG B 1 18 ? -5.477 16.094 -9.664 1 95.06 18 ARG B C 1
ATOM 1519 O O . ARG B 1 18 ? -5.66 15.078 -10.328 1 95.06 18 ARG B O 1
ATOM 1526 N N . ALA B 1 19 ? -4.965 16.078 -8.445 1 96.56 19 ALA B N 1
ATOM 1527 C CA . ALA B 1 19 ? -4.633 14.828 -7.781 1 96.56 19 ALA B CA 1
ATOM 1528 C C . ALA B 1 19 ? -5.867 13.945 -7.625 1 96.56 19 ALA B C 1
ATOM 1530 O O . ALA B 1 19 ? -5.809 12.734 -7.867 1 96.56 19 ALA B O 1
ATOM 1531 N N . SER B 1 20 ? -6.973 14.609 -7.199 1 96.19 20 SER B N 1
ATOM 1532 C CA . SER B 1 20 ? -8.195 13.836 -6.988 1 96.19 20 SER B CA 1
ATOM 1533 C C . SER B 1 20 ? -8.75 13.32 -8.312 1 96.19 20 SER B C 1
ATOM 1535 O O . SER B 1 20 ? -9.281 12.203 -8.375 1 96.19 20 SER B O 1
ATOM 1537 N N . TRP B 1 21 ? -8.617 14.039 -9.367 1 96.75 21 TRP B N 1
ATOM 1538 C CA . TRP B 1 21 ? -9.102 13.633 -10.688 1 96.75 21 TRP B CA 1
ATOM 1539 C C . TRP B 1 21 ? -8.289 12.453 -11.227 1 96.75 21 TRP B C 1
ATOM 1541 O O . TRP B 1 21 ? -8.852 11.492 -11.75 1 96.75 21 TRP B O 1
ATOM 1551 N N . VAL B 1 22 ? -7.027 12.523 -11.117 1 97.44 22 VAL B N 1
ATOM 1552 C CA . VAL B 1 22 ? -6.148 11.43 -11.523 1 97.44 22 VAL B CA 1
ATOM 1553 C C . VAL B 1 22 ? -6.453 10.188 -10.695 1 97.44 22 VAL B C 1
ATOM 1555 O O . VAL B 1 22 ? -6.609 9.094 -11.242 1 97.44 22 VAL B O 1
ATOM 1558 N N . GLY B 1 23 ? -6.566 10.406 -9.367 1 98.31 23 GLY B N 1
ATOM 1559 C CA . GLY B 1 23 ? -6.891 9.289 -8.5 1 98.31 23 GLY B CA 1
ATOM 1560 C C . GLY B 1 23 ? -8.211 8.617 -8.844 1 98.31 23 GLY B C 1
ATOM 1561 O O . GLY B 1 23 ? -8.305 7.391 -8.852 1 98.31 23 GLY B O 1
ATOM 1562 N N . PHE B 1 24 ? -9.18 9.445 -9.172 1 98 24 PHE B N 1
ATOM 1563 C CA . PHE B 1 24 ? -10.508 8.953 -9.516 1 98 24 PHE B CA 1
ATOM 1564 C C . PHE B 1 24 ? -10.445 8.039 -10.734 1 98 24 PHE B C 1
ATOM 1566 O O . PHE B 1 24 ? -10.914 6.898 -10.68 1 98 24 PHE B O 1
ATOM 1573 N N . TRP B 1 25 ? -9.805 8.438 -11.797 1 98.19 25 TRP B N 1
ATOM 1574 C CA . TRP B 1 25 ? -9.812 7.695 -13.055 1 98.19 25 TRP B CA 1
ATOM 1575 C C . TRP B 1 25 ? -8.945 6.445 -12.961 1 98.19 25 TRP B C 1
ATOM 1577 O O . TRP B 1 25 ? -9.305 5.391 -13.492 1 98.19 25 TRP B O 1
ATOM 1587 N N . VAL B 1 26 ? -7.809 6.535 -12.328 1 98.38 26 VAL B N 1
ATOM 1588 C CA . VAL B 1 26 ? -6.93 5.379 -12.188 1 98.38 26 VAL B CA 1
ATOM 1589 C C . VAL B 1 26 ? -7.605 4.32 -11.32 1 98.38 26 VAL B C 1
ATOM 1591 O O . VAL B 1 26 ? -7.57 3.129 -11.641 1 98.38 26 VAL B O 1
ATOM 1594 N N . GLN B 1 27 ? -8.281 4.766 -10.258 1 98.69 27 GLN B N 1
ATOM 1595 C CA . GLN B 1 27 ? -9.008 3.834 -9.398 1 98.69 27 GLN B CA 1
ATOM 1596 C C . GLN B 1 27 ? -10.164 3.176 -10.156 1 98.69 27 GLN B C 1
ATOM 1598 O O . GLN B 1 27 ? -10.414 1.98 -9.992 1 98.69 27 GLN B O 1
ATOM 1603 N N . VAL B 1 28 ? -10.828 3.922 -10.938 1 98.5 28 VAL B N 1
ATOM 1604 C CA . VAL B 1 28 ? -11.961 3.379 -11.68 1 98.5 28 VAL B CA 1
ATOM 1605 C C . VAL B 1 28 ? -11.469 2.309 -12.656 1 98.5 28 VAL B C 1
ATOM 1607 O O . VAL B 1 28 ? -12.023 1.206 -12.703 1 98.5 28 VAL B O 1
ATOM 1610 N N . VAL B 1 29 ? -10.398 2.611 -13.422 1 98.56 29 VAL B N 1
ATOM 1611 C CA . VAL B 1 29 ? -9.883 1.677 -14.414 1 98.56 29 VAL B CA 1
ATOM 1612 C C . VAL B 1 29 ? -9.383 0.412 -13.719 1 98.56 29 VAL B C 1
ATOM 1614 O O . VAL B 1 29 ? -9.789 -0.698 -14.07 1 98.56 29 VAL B O 1
ATOM 1617 N N . LEU B 1 30 ? -8.562 0.572 -12.742 1 98.56 30 LEU B N 1
ATOM 1618 C CA . LEU B 1 30 ? -8.016 -0.576 -12.023 1 98.56 30 LEU B CA 1
ATOM 1619 C C . LEU B 1 30 ? -9.109 -1.332 -11.289 1 98.56 30 LEU B C 1
ATOM 1621 O O . LEU B 1 30 ? -9.078 -2.562 -11.203 1 98.56 30 LEU B O 1
ATOM 1625 N N . GLY B 1 31 ? -10.094 -0.558 -10.727 1 98.5 31 GLY B N 1
ATOM 1626 C CA . GLY B 1 31 ? -11.219 -1.173 -10.039 1 98.5 31 GLY B CA 1
ATOM 1627 C C . GLY B 1 31 ? -12.086 -2.02 -10.953 1 98.5 31 GLY B C 1
ATOM 1628 O O . GLY B 1 31 ? -12.492 -3.123 -10.594 1 98.5 31 GLY B O 1
ATOM 1629 N N . VAL B 1 32 ? -12.359 -1.539 -12.133 1 98.5 32 VAL B N 1
ATOM 1630 C CA . VAL B 1 32 ? -13.164 -2.277 -13.094 1 98.5 32 VAL B CA 1
ATOM 1631 C C . VAL B 1 32 ? -12.422 -3.543 -13.531 1 98.5 32 VAL B C 1
ATOM 1633 O O . VAL B 1 32 ? -13.016 -4.625 -13.586 1 98.5 32 VAL B O 1
ATOM 1636 N N . VAL B 1 33 ? -11.109 -3.436 -13.836 1 98.06 33 VAL B N 1
ATOM 1637 C CA . VAL B 1 33 ? -10.305 -4.594 -14.219 1 98.06 33 VAL B CA 1
ATOM 1638 C C . VAL B 1 33 ? -10.32 -5.621 -13.086 1 98.06 33 VAL B C 1
ATOM 1640 O O . VAL B 1 33 ? -10.555 -6.809 -13.328 1 98.06 33 VAL B O 1
ATOM 1643 N N . ALA B 1 34 ? -10.102 -5.164 -11.859 1 98.44 34 ALA B N 1
ATOM 1644 C CA . ALA B 1 34 ? -10.094 -6.062 -10.711 1 98.44 34 ALA B CA 1
ATOM 1645 C C . ALA B 1 34 ? -11.453 -6.727 -10.531 1 98.44 34 ALA B C 1
ATOM 1647 O O . ALA B 1 34 ? -11.539 -7.934 -10.281 1 98.44 34 ALA B O 1
ATOM 1648 N N . LEU B 1 35 ? -12.516 -5.957 -10.656 1 98.19 35 LEU B N 1
ATOM 1649 C CA . LEU B 1 35 ? -13.867 -6.457 -10.477 1 98.19 35 LEU B CA 1
ATOM 1650 C C . LEU B 1 35 ? -14.188 -7.539 -11.508 1 98.19 35 LEU B C 1
ATOM 1652 O O . LEU B 1 35 ? -14.742 -8.586 -11.156 1 98.19 35 LEU B O 1
ATOM 1656 N N . LEU B 1 36 ? -13.805 -7.309 -12.75 1 97.56 36 LEU B N 1
ATOM 1657 C CA . LEU B 1 36 ? -14.07 -8.273 -13.812 1 97.56 36 LEU B CA 1
ATOM 1658 C C . LEU B 1 36 ? -13.305 -9.57 -13.57 1 97.56 36 LEU B C 1
ATOM 1660 O O . LEU B 1 36 ? -13.859 -10.664 -13.719 1 97.56 36 LEU B O 1
ATOM 1664 N N . ILE B 1 37 ? -12.078 -9.414 -13.164 1 96.12 37 ILE B N 1
ATOM 1665 C CA . ILE B 1 37 ? -11.234 -10.586 -12.93 1 96.12 37 ILE B CA 1
ATOM 1666 C C . ILE B 1 37 ? -11.781 -11.391 -11.758 1 96.12 37 ILE B C 1
ATOM 1668 O O . ILE B 1 37 ? -11.945 -12.609 -11.852 1 96.12 37 ILE B O 1
ATOM 1672 N N . LEU B 1 38 ? -12.117 -10.758 -10.68 1 96.62 38 LEU B N 1
ATOM 1673 C CA . LEU B 1 38 ? -12.586 -11.453 -9.484 1 96.62 38 LEU B CA 1
ATOM 1674 C C . LEU B 1 38 ? -13.984 -12.016 -9.703 1 96.62 38 LEU B C 1
ATOM 1676 O O . LEU B 1 38 ? -14.32 -13.078 -9.172 1 96.62 38 LEU B O 1
ATOM 1680 N N . LEU B 1 39 ? -14.797 -11.297 -10.492 1 95.56 39 LEU B N 1
ATOM 1681 C CA . LEU B 1 39 ? -16.109 -11.82 -10.836 1 95.56 39 LEU B CA 1
ATOM 1682 C C . LEU B 1 39 ? -15.984 -13.102 -11.656 1 95.56 39 LEU B C 1
ATOM 1684 O O . LEU B 1 39 ? -16.703 -14.078 -11.406 1 95.56 39 LEU B O 1
ATOM 1688 N N . PHE B 1 40 ? -15.102 -13.117 -12.617 1 93.06 40 PHE B N 1
ATOM 1689 C CA . PHE B 1 40 ? -14.852 -14.312 -13.406 1 93.06 40 PHE B CA 1
ATOM 1690 C C . PHE B 1 40 ? -14.367 -15.453 -12.523 1 93.06 40 PHE B C 1
ATOM 1692 O O . PHE B 1 40 ? -14.781 -16.609 -12.703 1 93.06 40 PHE B O 1
ATOM 1699 N N . ALA B 1 41 ? -13.469 -15.117 -11.617 1 92.06 41 ALA B N 1
ATOM 1700 C CA . ALA B 1 41 ? -12.977 -16.141 -10.688 1 92.06 41 ALA B CA 1
ATOM 1701 C C . ALA B 1 41 ? -14.109 -16.703 -9.836 1 92.06 41 ALA B C 1
ATOM 1703 O O . ALA B 1 41 ? -14.148 -17.906 -9.57 1 92.06 41 ALA B O 1
ATOM 1704 N N . LEU B 1 42 ? -15.031 -15.844 -9.461 1 92.12 42 LEU B N 1
ATOM 1705 C CA . LEU B 1 42 ? -16.141 -16.219 -8.602 1 92.12 42 LEU B CA 1
ATOM 1706 C C . LEU B 1 42 ? -17.125 -17.125 -9.344 1 92.12 42 LEU B C 1
ATOM 1708 O O . LEU B 1 42 ? -17.844 -17.906 -8.719 1 92.12 42 LEU B O 1
ATOM 1712 N N . LEU B 1 43 ? -17.094 -17.125 -10.625 1 91.25 43 LEU B N 1
ATOM 1713 C CA . LEU B 1 43 ? -18.047 -17.875 -11.445 1 91.25 43 LEU B CA 1
ATOM 1714 C C . LEU B 1 43 ? -17.5 -19.25 -11.805 1 91.25 43 LEU B C 1
ATOM 1716 O O . LEU B 1 43 ? -18.188 -20.047 -12.445 1 91.25 43 LEU B O 1
ATOM 1720 N N . GLN B 1 44 ? -16.312 -19.531 -11.336 1 86.88 44 GLN B N 1
ATOM 1721 C CA . GLN B 1 44 ? -15.742 -20.844 -11.641 1 86.88 44 GLN B CA 1
ATOM 1722 C C . GLN B 1 44 ? -16.422 -21.953 -10.828 1 86.88 44 GLN B C 1
ATOM 1724 O O . GLN B 1 44 ? -16.906 -21.703 -9.719 1 86.88 44 GLN B O 1
ATOM 1729 N N . ARG B 1 45 ? -16.406 -23.188 -11.391 1 80.62 45 ARG B N 1
ATOM 1730 C CA . ARG B 1 45 ? -17.125 -24.312 -10.805 1 80.62 45 ARG B CA 1
ATOM 1731 C C . ARG B 1 45 ? -16.391 -24.875 -9.602 1 80.62 45 ARG B C 1
ATOM 1733 O O . ARG B 1 45 ? -17 -25.297 -8.617 1 80.62 45 ARG B O 1
ATOM 1740 N N . ARG B 1 46 ? -15.086 -24.906 -9.688 1 84.5 46 ARG B N 1
ATOM 1741 C CA . ARG B 1 46 ? -14.273 -25.438 -8.602 1 84.5 46 ARG B CA 1
ATOM 1742 C C . ARG B 1 46 ? -13.445 -24.328 -7.949 1 84.5 46 ARG B C 1
ATOM 1744 O O . ARG B 1 46 ? -12.555 -23.75 -8.586 1 84.5 46 ARG B O 1
ATOM 1751 N N . ILE B 1 47 ? -13.883 -24.062 -6.781 1 88.81 47 ILE B N 1
ATOM 1752 C CA . ILE B 1 47 ? -13.133 -23.062 -6.035 1 88.81 47 ILE B CA 1
ATOM 1753 C C . ILE B 1 47 ? -12.359 -23.734 -4.898 1 88.81 47 ILE B C 1
ATOM 1755 O O . ILE B 1 47 ? -12.953 -24.406 -4.059 1 88.81 47 ILE B O 1
ATOM 1759 N N . THR B 1 48 ? -11.047 -23.562 -4.926 1 90.38 48 THR B N 1
ATOM 1760 C CA . THR B 1 48 ? -10.211 -24.094 -3.861 1 90.38 48 THR B CA 1
ATOM 1761 C C . THR B 1 48 ? -10.352 -23.266 -2.59 1 90.38 48 THR B C 1
ATOM 1763 O O . THR B 1 48 ? -10.859 -22.141 -2.627 1 90.38 48 THR B O 1
ATOM 1766 N N . LEU B 1 49 ? -9.922 -23.828 -1.467 1 92.56 49 LEU B N 1
ATOM 1767 C CA . LEU B 1 49 ? -10.008 -23.125 -0.191 1 92.56 49 LEU B CA 1
ATOM 1768 C C . LEU B 1 49 ? -9.195 -21.844 -0.224 1 92.56 49 LEU B C 1
ATOM 1770 O O . LEU B 1 49 ? -9.664 -20.797 0.234 1 92.56 49 LEU B O 1
ATOM 1774 N N . GLN B 1 50 ? -7.977 -21.938 -0.717 1 94.69 50 GLN B N 1
ATOM 1775 C CA . GLN B 1 50 ? -7.109 -20.766 -0.764 1 94.69 50 GLN B CA 1
ATOM 1776 C C . GLN B 1 50 ? -7.684 -19.688 -1.678 1 94.69 50 GLN B C 1
ATOM 1778 O O . GLN B 1 50 ? -7.691 -18.516 -1.324 1 94.69 50 GLN B O 1
ATOM 1783 N N . SER B 1 51 ? -8.188 -20.078 -2.891 1 93.88 51 SER B N 1
ATOM 1784 C CA . SER B 1 51 ? -8.781 -19.109 -3.805 1 93.88 51 SER B CA 1
ATOM 1785 C C . SER B 1 51 ? -10.078 -18.547 -3.242 1 93.88 51 SER B C 1
ATOM 1787 O O . SER B 1 51 ? -10.383 -17.359 -3.43 1 93.88 51 SER B O 1
ATOM 1789 N N . GLY B 1 52 ? -10.812 -19.391 -2.535 1 96.12 52 GLY B N 1
ATOM 1790 C CA . GLY B 1 52 ? -12.031 -18.922 -1.904 1 96.12 52 GLY B CA 1
ATOM 1791 C C . GLY B 1 52 ? -11.781 -17.859 -0.847 1 96.12 52 GLY B C 1
ATOM 1792 O O . GLY B 1 52 ? -12.492 -16.844 -0.792 1 96.12 52 GLY B O 1
ATOM 1793 N N . THR B 1 53 ? -10.836 -18.141 -0.034 1 97.06 53 THR B N 1
ATOM 1794 C CA . THR B 1 53 ? -10.461 -17.172 0.997 1 97.06 53 THR B CA 1
ATOM 1795 C C . THR B 1 53 ? -9.945 -15.883 0.369 1 97.06 53 THR B C 1
ATOM 1797 O O . THR B 1 53 ? -10.312 -14.789 0.798 1 97.06 53 THR B O 1
ATOM 1800 N N . GLY B 1 54 ? -9.078 -15.992 -0.666 1 97.81 54 GLY B N 1
ATOM 1801 C CA . GLY B 1 54 ? -8.617 -14.82 -1.394 1 97.81 54 GLY B CA 1
ATOM 1802 C C . GLY B 1 54 ? -9.75 -14.008 -2 1 97.81 54 GLY B C 1
ATOM 1803 O O . GLY B 1 54 ? -9.742 -12.781 -1.935 1 97.81 54 GLY B O 1
ATOM 1804 N N . LEU B 1 55 ? -10.742 -14.727 -2.529 1 97.44 55 LEU B N 1
ATOM 1805 C CA . LEU B 1 55 ? -11.891 -14.078 -3.146 1 97.44 55 LEU B CA 1
ATOM 1806 C C . LEU B 1 55 ? -12.711 -13.32 -2.107 1 97.44 55 LEU B C 1
ATOM 1808 O O . LEU B 1 55 ? -13.148 -12.195 -2.354 1 97.44 55 LEU B O 1
ATOM 1812 N N . THR B 1 56 ? -12.891 -13.922 -0.951 1 98.06 56 THR B N 1
ATOM 1813 C CA . THR B 1 56 ? -13.672 -13.289 0.104 1 98.06 56 THR B CA 1
ATOM 1814 C C . THR B 1 56 ? -13.008 -11.992 0.571 1 98.06 56 THR B C 1
ATOM 1816 O O . THR B 1 56 ? -13.672 -10.969 0.703 1 98.06 56 THR B O 1
ATOM 1819 N N . LEU B 1 57 ? -11.742 -12.047 0.755 1 98.5 57 LEU B N 1
ATOM 1820 C CA . LEU B 1 57 ? -11.008 -10.859 1.168 1 98.5 57 LEU B CA 1
ATOM 1821 C C . LEU B 1 57 ? -10.922 -9.852 0.026 1 98.5 57 LEU B C 1
ATOM 1823 O O . LEU B 1 57 ? -10.914 -8.641 0.259 1 98.5 57 LEU B O 1
ATOM 1827 N N . GLY B 1 58 ? -10.867 -10.391 -1.209 1 98.31 58 GLY B N 1
ATOM 1828 C CA . GLY B 1 58 ? -10.906 -9.539 -2.385 1 98.31 58 GLY B CA 1
ATOM 1829 C C . GLY B 1 58 ? -12.195 -8.742 -2.496 1 98.31 58 GLY B C 1
ATOM 1830 O O . GLY B 1 58 ? -12.18 -7.598 -2.957 1 98.31 58 GLY B O 1
ATOM 1831 N N . LEU B 1 59 ? -13.297 -9.312 -1.979 1 97.44 59 LEU B N 1
ATOM 1832 C CA . LEU B 1 59 ? -14.578 -8.609 -2.004 1 97.44 59 LEU B CA 1
ATOM 1833 C C . LEU B 1 59 ? -14.555 -7.398 -1.073 1 97.44 59 LEU B C 1
ATOM 1835 O O . LEU B 1 59 ? -15.094 -6.344 -1.405 1 97.44 59 LEU B O 1
ATOM 1839 N N . VAL B 1 60 ? -13.891 -7.605 0.017 1 98.12 60 VAL B N 1
ATOM 1840 C CA . VAL B 1 60 ? -13.703 -6.473 0.917 1 98.12 60 VAL B CA 1
ATOM 1841 C C . VAL B 1 60 ? -12.852 -5.406 0.236 1 98.12 60 VAL B C 1
ATOM 1843 O O . VAL B 1 60 ? -13.164 -4.215 0.3 1 98.12 60 VAL B O 1
ATOM 1846 N N . GLY B 1 61 ? -11.805 -5.859 -0.411 1 98.69 61 GLY B N 1
ATOM 1847 C CA . GLY B 1 61 ? -10.938 -4.953 -1.137 1 98.69 61 GLY B CA 1
ATOM 1848 C C . GLY B 1 61 ? -11.656 -4.164 -2.215 1 98.69 61 GLY B C 1
ATOM 1849 O O . GLY B 1 61 ? -11.5 -2.945 -2.311 1 98.69 61 GLY B O 1
ATOM 1850 N N . ILE B 1 62 ? -12.484 -4.848 -2.949 1 98.5 62 ILE B N 1
ATOM 1851 C CA . ILE B 1 62 ? -13.219 -4.203 -4.035 1 98.5 62 ILE B CA 1
ATOM 1852 C C . ILE B 1 62 ? -14.273 -3.258 -3.459 1 98.5 62 ILE B C 1
ATOM 1854 O O . ILE B 1 62 ? -14.508 -2.178 -4.004 1 98.5 62 ILE B O 1
ATOM 1858 N N . GLY B 1 63 ? -14.945 -3.676 -2.402 1 98.56 63 GLY B N 1
ATOM 1859 C CA . GLY B 1 63 ? -15.898 -2.799 -1.741 1 98.56 63 GLY B CA 1
ATOM 1860 C C . GLY B 1 63 ? -15.281 -1.497 -1.267 1 98.56 63 GLY B C 1
ATOM 1861 O O . GLY B 1 63 ? -15.828 -0.419 -1.513 1 98.56 63 GLY B O 1
ATOM 1862 N N . THR B 1 64 ? -14.141 -1.647 -0.582 1 98.75 64 THR B N 1
ATOM 1863 C CA . THR B 1 64 ? -13.445 -0.454 -0.114 1 98.75 64 THR B CA 1
ATOM 1864 C C . THR B 1 64 ? -12.945 0.377 -1.292 1 98.75 64 THR B C 1
ATOM 1866 O O . THR B 1 64 ? -12.906 1.607 -1.222 1 98.75 64 THR B O 1
ATOM 1869 N N . LEU B 1 65 ? -12.562 -0.284 -2.357 1 98.81 65 LEU B N 1
ATOM 1870 C CA . LEU B 1 65 ? -12.133 0.45 -3.545 1 98.81 65 LEU B CA 1
ATOM 1871 C C . LEU B 1 65 ? -13.289 1.259 -4.129 1 98.81 65 LEU B C 1
ATOM 1873 O O . LEU B 1 65 ? -13.102 2.408 -4.531 1 98.81 65 LEU B O 1
ATOM 1877 N N . GLY B 1 66 ? -14.461 0.682 -4.176 1 98.56 66 GLY B N 1
ATOM 1878 C CA . GLY B 1 66 ? -15.641 1.42 -4.602 1 98.56 66 GLY B CA 1
ATOM 1879 C C . GLY B 1 66 ? -15.914 2.643 -3.746 1 98.56 66 GLY B C 1
ATOM 1880 O O . GLY B 1 66 ? -16.219 3.717 -4.27 1 98.56 66 GLY B O 1
ATOM 1881 N N . LEU B 1 67 ? -15.797 2.418 -2.51 1 98.44 67 LEU B N 1
ATOM 1882 C CA . LEU B 1 67 ? -15.953 3.541 -1.593 1 98.44 67 LEU B CA 1
ATOM 1883 C C . LEU B 1 67 ? -14.883 4.598 -1.841 1 98.44 67 LEU B C 1
ATOM 1885 O O . LEU B 1 67 ? -15.164 5.797 -1.797 1 98.44 67 LEU B O 1
ATOM 1889 N N . GLY B 1 68 ? -13.648 4.117 -2.07 1 98.31 68 GLY B N 1
ATOM 1890 C CA . GLY B 1 68 ? -12.57 5.039 -2.391 1 98.31 68 GLY B CA 1
ATOM 1891 C C . GLY B 1 68 ? -12.859 5.887 -3.617 1 98.31 68 GLY B C 1
ATOM 1892 O O . GLY B 1 68 ? -12.609 7.094 -3.615 1 98.31 68 GLY B O 1
ATOM 1893 N N . VAL B 1 69 ? -13.344 5.281 -4.609 1 98.25 69 VAL B N 1
ATOM 1894 C CA . VAL B 1 69 ? -13.703 5.973 -5.844 1 98.25 69 VAL B CA 1
ATOM 1895 C C . VAL B 1 69 ? -14.773 7.02 -5.555 1 98.25 69 VAL B C 1
ATOM 1897 O O . VAL B 1 69 ? -14.703 8.148 -6.055 1 98.25 69 VAL B O 1
ATOM 1900 N N . TRP B 1 70 ? -15.719 6.652 -4.77 1 97.88 70 TRP B N 1
ATOM 1901 C CA . TRP B 1 70 ? -16.781 7.574 -4.395 1 97.88 70 TRP B CA 1
ATOM 1902 C C . TRP B 1 70 ? -16.234 8.773 -3.631 1 97.88 70 TRP B C 1
ATOM 1904 O O . TRP B 1 70 ? -16.609 9.914 -3.9 1 97.88 70 TRP B O 1
ATOM 1914 N N . LEU B 1 71 ? -15.367 8.523 -2.752 1 97.19 71 LEU B N 1
ATOM 1915 C CA . LEU B 1 71 ? -14.758 9.594 -1.968 1 97.19 71 LEU B CA 1
ATOM 1916 C C . LEU B 1 71 ? -13.922 10.508 -2.854 1 97.19 71 LEU B C 1
ATOM 1918 O O . LEU B 1 71 ? -13.922 11.727 -2.676 1 97.19 71 LEU B O 1
ATOM 1922 N N . LYS B 1 72 ? -13.164 9.891 -3.773 1 96.88 72 LYS B N 1
ATOM 1923 C CA . LYS B 1 72 ? -12.375 10.695 -4.699 1 96.88 72 LYS B CA 1
ATOM 1924 C C . LYS B 1 72 ? -13.266 11.602 -5.543 1 96.88 72 LYS B C 1
ATOM 1926 O O . LYS B 1 72 ? -12.922 12.75 -5.801 1 96.88 72 LYS B O 1
ATOM 1931 N N . HIS B 1 73 ? -14.359 11.109 -5.949 1 96.12 73 HIS B N 1
ATOM 1932 C CA . HIS B 1 73 ? -15.328 11.906 -6.699 1 96.12 73 HIS B CA 1
ATOM 1933 C C . HIS B 1 73 ? -15.797 13.109 -5.891 1 96.12 73 HIS B C 1
ATOM 1935 O O . HIS B 1 73 ? -15.891 14.219 -6.414 1 96.12 73 HIS B O 1
ATOM 1941 N N . GLN B 1 74 ? -16.078 12.922 -4.645 1 94.19 74 GLN B N 1
ATOM 1942 C CA . GLN B 1 74 ? -16.484 14.008 -3.758 1 94.19 74 GLN B CA 1
ATOM 1943 C C . GLN B 1 74 ? -15.367 15.031 -3.582 1 94.19 74 GLN B C 1
ATOM 1945 O O . GLN B 1 74 ? -15.625 16.234 -3.471 1 94.19 74 GLN B O 1
ATOM 1950 N N . SER B 1 75 ? -14.172 14.5 -3.508 1 93.38 75 SER B N 1
ATOM 1951 C CA . SER B 1 75 ? -13.031 15.391 -3.318 1 93.38 75 SER B CA 1
ATOM 1952 C C . SER B 1 75 ? -12.805 16.266 -4.543 1 93.38 75 SER B C 1
ATOM 1954 O O . SER B 1 75 ? -12.352 17.406 -4.422 1 93.38 75 SER B O 1
ATOM 1956 N N . VAL B 1 76 ? -13.07 15.758 -5.723 1 92.94 76 VAL B N 1
ATOM 1957 C CA . VAL B 1 76 ? -13 16.562 -6.938 1 92.94 76 VAL B CA 1
ATOM 1958 C C . VAL B 1 76 ? -13.992 17.719 -6.852 1 92.94 76 VAL B C 1
ATOM 1960 O O . VAL B 1 76 ? -13.648 18.875 -7.148 1 92.94 76 VAL B O 1
ATOM 1963 N N . HIS B 1 77 ? -15.156 17.5 -6.344 1 89.81 77 HIS B N 1
ATOM 1964 C CA . HIS B 1 77 ? -16.188 18.516 -6.195 1 89.81 77 HIS B CA 1
ATOM 1965 C C . HIS B 1 77 ? -15.812 19.531 -5.121 1 89.81 77 HIS B C 1
ATOM 1967 O O . HIS B 1 77 ? -16.062 20.734 -5.273 1 89.81 77 HIS B O 1
ATOM 1973 N N . LEU B 1 78 ? -15.258 18.984 -4.094 1 87.75 78 LEU B N 1
ATOM 1974 C CA . LEU B 1 78 ? -14.789 19.844 -3.018 1 87.75 78 LEU B CA 1
ATOM 1975 C C . LEU B 1 78 ? -13.727 20.812 -3.523 1 87.75 78 LEU B C 1
ATOM 1977 O O . LEU B 1 78 ? -13.742 22 -3.174 1 87.75 78 LEU B O 1
ATOM 1981 N N . ALA B 1 79 ? -12.82 20.328 -4.301 1 87.88 79 ALA B N 1
ATOM 1982 C CA . ALA B 1 79 ? -11.766 21.172 -4.859 1 87.88 79 ALA B CA 1
ATOM 1983 C C . ALA B 1 79 ? -12.344 22.25 -5.75 1 87.88 79 ALA B C 1
ATOM 1985 O O . ALA B 1 79 ? -11.844 23.391 -5.77 1 87.88 79 ALA B O 1
ATOM 1986 N N . HIS B 1 80 ? -13.383 21.953 -6.473 1 85.19 80 HIS B N 1
ATOM 1987 C CA . HIS B 1 80 ? -14.07 22.938 -7.309 1 85.19 80 HIS B CA 1
ATOM 1988 C C . HIS B 1 80 ? -14.688 24.047 -6.465 1 85.19 80 HIS B C 1
ATOM 1990 O O . HIS B 1 80 ? -14.602 25.219 -6.828 1 85.19 80 HIS B O 1
ATOM 1996 N N . ARG B 1 81 ? -15.234 23.703 -5.402 1 83.19 81 ARG B N 1
ATOM 1997 C CA . ARG B 1 81 ? -15.844 24.672 -4.496 1 83.19 81 ARG B CA 1
ATOM 1998 C C . ARG B 1 81 ? -14.789 25.578 -3.871 1 83.19 81 ARG B C 1
ATOM 2000 O O . ARG B 1 81 ? -15.016 26.766 -3.678 1 83.19 81 ARG B O 1
ATOM 2007 N N . LEU B 1 82 ? -13.672 24.984 -3.545 1 79.88 82 LEU B N 1
ATOM 2008 C CA . LEU B 1 82 ? -12.586 25.75 -2.936 1 79.88 82 LEU B CA 1
ATOM 2009 C C . LEU B 1 82 ? -12.023 26.781 -3.914 1 79.88 82 LEU B C 1
ATOM 2011 O O . LEU B 1 82 ? -11.602 27.859 -3.506 1 79.88 82 LEU B O 1
ATOM 2015 N N . ALA B 1 83 ? -12.055 26.438 -5.129 1 79.5 83 ALA B N 1
ATOM 2016 C CA . ALA B 1 83 ? -11.5 27.328 -6.152 1 79.5 83 ALA B CA 1
ATOM 2017 C C . ALA B 1 83 ? -12.469 28.453 -6.473 1 79.5 83 ALA B C 1
ATOM 2019 O O . ALA B 1 83 ? -12.047 29.562 -6.848 1 79.5 83 ALA B O 1
ATOM 2020 N N . GLU B 1 84 ? -13.734 28.219 -6.41 1 75.75 84 GLU B N 1
ATOM 2021 C CA . GLU B 1 84 ? -14.719 29.188 -6.891 1 75.75 84 GLU B CA 1
ATOM 2022 C C . GLU B 1 84 ? -15.289 30.016 -5.738 1 75.75 84 GLU B C 1
ATOM 2024 O O . GLU B 1 84 ? -15.688 31.156 -5.926 1 75.75 84 GLU B O 1
ATOM 2029 N N . MET B 1 85 ? -15.617 29.312 -4.609 1 63.72 85 MET B N 1
ATOM 2030 C CA . MET B 1 85 ? -16.469 29.922 -3.604 1 63.72 85 MET B CA 1
ATOM 2031 C C . MET B 1 85 ? -15.766 31.094 -2.928 1 63.72 85 MET B C 1
ATOM 2033 O O . MET B 1 85 ? -14.555 31.062 -2.729 1 63.72 85 MET B O 1
ATOM 2037 N N . GLU B 1 86 ? -16.609 32.156 -2.758 1 59.25 86 GLU B N 1
ATOM 2038 C CA . GLU B 1 86 ? -16.234 33.312 -1.937 1 59.25 86 GLU B CA 1
ATOM 2039 C C . GLU B 1 86 ? -15.875 32.875 -0.517 1 59.25 86 GLU B C 1
ATOM 2041 O O . GLU B 1 86 ? -16.281 31.797 -0.066 1 59.25 86 GLU B O 1
ATOM 2046 N N . TRP B 1 87 ? -14.984 33.562 0.082 1 54.78 87 TRP B N 1
ATOM 2047 C CA . TRP B 1 87 ? -14.352 33.344 1.378 1 54.78 87 TRP B CA 1
ATOM 2048 C C . TRP B 1 87 ? -15.375 32.875 2.404 1 54.78 87 TRP B C 1
ATOM 2050 O O . TRP B 1 87 ? -15.055 32.031 3.264 1 54.78 87 TRP B O 1
ATOM 2060 N N . GLU B 1 88 ? -16.656 33.344 2.283 1 53.69 88 GLU B N 1
ATOM 2061 C CA . GLU B 1 88 ? -17.609 33.156 3.369 1 53.69 88 GLU B CA 1
ATOM 2062 C C . GLU B 1 88 ? -18.078 31.688 3.436 1 53.69 88 GLU B C 1
ATOM 2064 O O . GLU B 1 88 ? -18.453 31.203 4.5 1 53.69 88 GLU B O 1
ATOM 2069 N N . HIS B 1 89 ? -18.047 30.953 2.393 1 57.59 89 HIS B N 1
ATOM 2070 C CA . HIS B 1 89 ? -18.609 29.609 2.414 1 57.59 89 HIS B CA 1
ATOM 2071 C C . HIS B 1 89 ? -17.531 28.547 2.201 1 57.59 89 HIS B C 1
ATOM 2073 O O . HIS B 1 89 ? -17.828 27.422 1.776 1 57.59 89 HIS B O 1
ATOM 2079 N N . ARG B 1 90 ? -16.359 28.875 2.586 1 61.69 90 ARG B N 1
ATOM 2080 C CA . ARG B 1 90 ? -15.172 28.047 2.357 1 61.69 90 ARG B CA 1
ATOM 2081 C C . ARG B 1 90 ? -15.094 26.906 3.363 1 61.69 90 ARG B C 1
ATOM 2083 O O . ARG B 1 90 ? -15.281 27.109 4.566 1 61.69 90 ARG B O 1
ATOM 2090 N N . PRO B 1 91 ? -15 25.766 2.736 1 65.25 91 PRO B N 1
ATOM 2091 C CA . PRO B 1 91 ? -14.789 24.672 3.686 1 65.25 91 PRO B CA 1
ATOM 2092 C C . PRO B 1 91 ? -13.57 24.891 4.578 1 65.25 91 PRO B C 1
ATOM 2094 O O . PRO B 1 91 ? -12.578 25.469 4.137 1 65.25 91 PRO B O 1
ATOM 2097 N N . ARG B 1 92 ? -13.82 24.547 5.77 1 75.38 92 ARG B N 1
ATOM 2098 C CA . ARG B 1 92 ? -12.766 24.703 6.773 1 75.38 92 ARG B CA 1
ATOM 2099 C C . ARG B 1 92 ? -11.633 23.719 6.523 1 75.38 92 ARG B C 1
ATOM 2101 O O . ARG B 1 92 ? -11.844 22.641 5.969 1 75.38 92 ARG B O 1
ATOM 2108 N N . LYS B 1 93 ? -10.469 24.078 6.684 1 78.56 93 LYS B N 1
ATOM 2109 C CA . LYS B 1 93 ? -9.273 23.234 6.598 1 78.56 93 LYS B CA 1
ATOM 2110 C C . LYS B 1 93 ? -9.5 21.891 7.285 1 78.56 93 LYS B C 1
ATOM 2112 O O . LYS B 1 93 ? -9.047 20.844 6.793 1 78.56 93 LYS B O 1
ATOM 2117 N N . ASP B 1 94 ? -10.281 21.891 8.289 1 79.5 94 ASP B N 1
ATOM 2118 C CA . ASP B 1 94 ? -10.539 20.672 9.047 1 79.5 94 ASP B CA 1
ATOM 2119 C C . ASP B 1 94 ? -11.391 19.688 8.25 1 79.5 94 ASP B C 1
ATOM 2121 O O . ASP B 1 94 ? -11.203 18.484 8.328 1 79.5 94 ASP B O 1
ATOM 2125 N N . GLU B 1 95 ? -12.273 20.25 7.52 1 81.81 95 GLU B N 1
ATOM 2126 C CA . GLU B 1 95 ? -13.133 19.406 6.695 1 81.81 95 GLU B CA 1
ATOM 2127 C C . GLU B 1 95 ? -12.344 18.734 5.574 1 81.81 95 GLU B C 1
ATOM 2129 O O . GLU B 1 95 ? -12.555 17.562 5.281 1 81.81 95 GLU B O 1
ATOM 2134 N N . VAL B 1 96 ? -11.438 19.469 5 1 83.44 96 VAL B N 1
ATOM 2135 C CA . VAL B 1 96 ? -10.594 18.938 3.936 1 83.44 96 VAL B CA 1
ATOM 2136 C C . VAL B 1 96 ? -9.68 17.844 4.492 1 83.44 96 VAL B C 1
ATOM 2138 O O . VAL B 1 96 ? -9.594 16.75 3.926 1 83.44 96 VAL B O 1
ATOM 2141 N N . LEU B 1 97 ? -9.141 18.094 5.629 1 83.88 97 LEU B N 1
ATOM 2142 C CA . LEU B 1 97 ? -8.234 17.156 6.262 1 83.88 97 LEU B CA 1
ATOM 2143 C C . LEU B 1 97 ? -8.969 15.883 6.668 1 83.88 97 LEU B C 1
ATOM 2145 O O . LEU B 1 97 ? -8.445 14.773 6.508 1 83.88 97 LEU B O 1
ATOM 2149 N N . ASN B 1 98 ? -10.125 16.047 7.16 1 85.75 98 ASN B N 1
ATOM 2150 C CA . ASN B 1 98 ? -10.914 14.883 7.566 1 85.75 98 ASN B CA 1
ATOM 2151 C C . ASN B 1 98 ? -11.281 14 6.375 1 85.75 98 ASN B C 1
ATOM 2153 O O . ASN B 1 98 ? -11.258 12.773 6.477 1 85.75 98 ASN B O 1
ATOM 2157 N N . LYS B 1 99 ? -11.625 14.664 5.359 1 90.25 99 LYS B N 1
ATOM 2158 C CA . LYS B 1 99 ? -11.969 13.922 4.148 1 90.25 99 LYS B CA 1
ATOM 2159 C C . LYS B 1 99 ? -10.758 13.164 3.607 1 90.25 99 LYS B C 1
ATOM 2161 O O . LYS B 1 99 ? -10.875 12.008 3.199 1 90.25 99 LYS B O 1
ATOM 2166 N N . LEU B 1 100 ? -9.633 13.797 3.586 1 91.12 100 LEU B N 1
ATOM 2167 C CA . LEU B 1 100 ? -8.406 13.164 3.105 1 91.12 100 LEU B CA 1
ATOM 2168 C C . LEU B 1 100 ? -8 12.008 4.012 1 91.12 100 LEU B C 1
ATOM 2170 O O . LEU B 1 100 ? -7.566 10.961 3.529 1 91.12 100 LEU B O 1
ATOM 2174 N N . CYS B 1 101 ? -8.211 12.125 5.277 1 90.5 101 CYS B N 1
ATOM 2175 C CA . CYS B 1 101 ? -7.93 11.062 6.234 1 90.5 101 CYS B CA 1
ATOM 2176 C C . CYS B 1 101 ? -8.844 9.867 6 1 90.5 101 CYS B C 1
ATOM 2178 O O . CYS B 1 101 ? -8.406 8.719 6.09 1 90.5 101 CYS B O 1
ATOM 2180 N N . LEU B 1 102 ? -10.039 10.203 5.719 1 94.25 102 LEU B N 1
ATOM 2181 C CA . LEU B 1 102 ? -11 9.148 5.426 1 94.25 102 LEU B CA 1
ATOM 2182 C C . LEU B 1 102 ? -10.594 8.375 4.176 1 94.25 102 LEU B C 1
ATOM 2184 O O . LEU B 1 102 ? -10.648 7.145 4.152 1 94.25 102 LEU B O 1
ATOM 2188 N N . GLU B 1 103 ? -10.188 9.109 3.162 1 96.81 103 GLU B N 1
ATOM 2189 C CA . GLU B 1 103 ? -9.727 8.461 1.933 1 96.81 103 GLU B CA 1
ATOM 2190 C C . GLU B 1 103 ? -8.547 7.539 2.201 1 96.81 103 GLU B C 1
ATOM 2192 O O . GLU B 1 103 ? -8.508 6.41 1.71 1 96.81 103 GLU B O 1
ATOM 2197 N N . MET B 1 104 ? -7.645 7.957 2.977 1 97.19 104 MET B N 1
ATOM 2198 C CA . MET B 1 104 ? -6.465 7.156 3.291 1 97.19 104 MET B CA 1
ATOM 2199 C C . MET B 1 104 ? -6.84 5.949 4.148 1 97.19 104 MET B C 1
ATOM 2201 O O . MET B 1 104 ? -6.332 4.848 3.93 1 97.19 104 MET B O 1
ATOM 2205 N N . GLY B 1 105 ? -7.688 6.16 5.098 1 97.06 105 GLY B N 1
ATOM 2206 C CA . GLY B 1 105 ? -8.141 5.059 5.934 1 97.06 105 GLY B CA 1
ATOM 2207 C C . GLY B 1 105 ? -8.789 3.938 5.141 1 97.06 105 GLY B C 1
ATOM 2208 O O . GLY B 1 105 ? -8.492 2.762 5.359 1 97.06 105 GLY B O 1
ATOM 2209 N N . VAL B 1 106 ? -9.656 4.32 4.258 1 98.25 106 VAL B N 1
ATOM 2210 C CA . VAL B 1 106 ? -10.352 3.357 3.408 1 98.25 106 VAL B CA 1
ATOM 2211 C C . VAL B 1 106 ? -9.336 2.6 2.553 1 98.25 106 VAL B C 1
ATOM 2213 O O . VAL B 1 106 ? -9.43 1.377 2.412 1 98.25 106 VAL B O 1
ATOM 2216 N N . ALA B 1 107 ? -8.375 3.334 1.997 1 98.62 107 ALA B N 1
ATOM 2217 C CA . ALA B 1 107 ? -7.348 2.711 1.165 1 98.62 107 ALA B CA 1
ATOM 2218 C C . ALA B 1 107 ? -6.504 1.729 1.977 1 98.62 107 ALA B C 1
ATOM 2220 O O . ALA B 1 107 ? -6.191 0.633 1.505 1 98.62 107 ALA B O 1
ATOM 2221 N N . LEU B 1 108 ? -6.18 2.072 3.197 1 98.38 108 LEU B N 1
ATOM 2222 C CA . LEU B 1 108 ? -5.348 1.222 4.047 1 98.38 108 LEU B CA 1
ATOM 2223 C C . LEU B 1 108 ? -6.086 -0.059 4.418 1 98.38 108 LEU B C 1
ATOM 2225 O O . LEU B 1 108 ? -5.496 -1.143 4.422 1 98.38 108 LEU B O 1
ATOM 2229 N N . VAL B 1 109 ? -7.328 0.039 4.691 1 98.31 109 VAL B N 1
ATOM 2230 C CA . VAL B 1 109 ? -8.141 -1.128 5.012 1 98.31 109 VAL B CA 1
ATOM 2231 C C . VAL B 1 109 ? -8.211 -2.061 3.807 1 98.31 109 VAL B C 1
ATOM 2233 O O . VAL B 1 109 ? -8.094 -3.279 3.949 1 98.31 109 VAL B O 1
ATOM 2236 N N . GLY B 1 110 ? -8.453 -1.474 2.658 1 98.81 110 GLY B N 1
ATOM 2237 C CA . GLY B 1 110 ? -8.492 -2.264 1.438 1 98.81 110 GLY B CA 1
ATOM 2238 C C . GLY B 1 110 ? -7.18 -2.975 1.15 1 98.81 110 GLY B C 1
ATOM 2239 O O . GLY B 1 110 ? -7.172 -4.16 0.809 1 98.81 110 GLY B O 1
ATOM 2240 N N . ILE B 1 111 ? -6.055 -2.225 1.278 1 98.81 111 ILE B N 1
ATOM 2241 C CA . ILE B 1 111 ? -4.746 -2.82 1.049 1 98.81 111 ILE B CA 1
ATOM 2242 C C . ILE B 1 111 ? -4.523 -3.971 2.027 1 98.81 111 ILE B C 1
ATOM 2244 O O . ILE B 1 111 ? -4.043 -5.039 1.641 1 98.81 111 ILE B O 1
ATOM 2248 N N . LEU B 1 112 ? -4.922 -3.783 3.252 1 98.62 112 LEU B N 1
ATOM 2249 C CA . LEU B 1 112 ? -4.734 -4.824 4.258 1 98.62 112 LEU B CA 1
ATOM 2250 C C . LEU B 1 112 ? -5.516 -6.082 3.889 1 98.62 112 LEU B C 1
ATOM 2252 O O . LEU B 1 112 ? -4.969 -7.184 3.912 1 98.62 112 LEU B O 1
ATOM 2256 N N . ALA B 1 113 ? -6.746 -5.93 3.584 1 98.75 113 ALA B N 1
ATOM 2257 C CA . ALA B 1 113 ? -7.594 -7.07 3.242 1 98.75 113 ALA B CA 1
ATOM 2258 C C . ALA B 1 113 ? -7.035 -7.82 2.035 1 98.75 113 ALA B C 1
ATOM 2260 O O . ALA B 1 113 ? -6.953 -9.055 2.047 1 98.75 113 ALA B O 1
ATOM 2261 N N . THR B 1 114 ? -6.645 -7.094 0.966 1 98.75 114 THR B N 1
ATOM 2262 C CA . THR B 1 114 ? -6.184 -7.723 -0.266 1 98.75 114 THR B CA 1
ATOM 2263 C C . THR B 1 114 ? -4.789 -8.312 -0.081 1 98.75 114 THR B C 1
ATOM 2265 O O . THR B 1 114 ? -4.461 -9.344 -0.681 1 98.75 114 THR B O 1
ATOM 2268 N N . LEU B 1 115 ? -3.965 -7.699 0.781 1 98.75 115 LEU B N 1
ATOM 2269 C CA . LEU B 1 115 ? -2.67 -8.273 1.131 1 98.75 115 LEU B CA 1
ATOM 2270 C C . LEU B 1 115 ? -2.842 -9.602 1.858 1 98.75 115 LEU B C 1
ATOM 2272 O O . LEU B 1 115 ? -2.186 -10.594 1.52 1 98.75 115 LEU B O 1
ATOM 2276 N N . LEU B 1 116 ? -3.756 -9.672 2.832 1 98.56 116 LEU B N 1
ATOM 2277 C CA . LEU B 1 116 ? -4.031 -10.906 3.562 1 98.56 116 LEU B CA 1
ATOM 2278 C C . LEU B 1 116 ? -4.535 -11.992 2.621 1 98.56 116 LEU B C 1
ATOM 2280 O O . LEU B 1 116 ? -4.105 -13.148 2.715 1 98.56 116 LEU B O 1
ATOM 2284 N N . GLY B 1 117 ? -5.418 -11.609 1.731 1 98.69 117 GLY B N 1
ATOM 2285 C CA . GLY B 1 117 ? -5.883 -12.555 0.734 1 98.69 117 GLY B CA 1
ATOM 2286 C C . GLY B 1 117 ? -4.773 -13.078 -0.159 1 98.69 117 GLY B C 1
ATOM 2287 O O . GLY B 1 117 ? -4.711 -14.273 -0.448 1 98.69 117 GLY B O 1
ATOM 2288 N N . SER B 1 118 ? -3.891 -12.188 -0.587 1 98.44 118 SER B N 1
ATOM 2289 C CA . SER B 1 118 ? -2.768 -12.57 -1.435 1 98.44 118 SER B CA 1
ATOM 2290 C C . SER B 1 118 ? -1.83 -13.531 -0.705 1 98.44 118 SER B C 1
ATOM 2292 O O . SER B 1 118 ? -1.334 -14.492 -1.295 1 98.44 118 SER B O 1
ATOM 2294 N N . PHE B 1 119 ? -1.605 -13.297 0.577 1 98.12 119 PHE B N 1
ATOM 2295 C CA . PHE B 1 119 ? -0.754 -14.172 1.371 1 98.12 119 PHE B CA 1
ATOM 2296 C C . PHE B 1 119 ? -1.37 -15.562 1.489 1 98.12 119 PHE B C 1
ATOM 2298 O O . PHE B 1 119 ? -0.656 -16.562 1.479 1 98.12 119 PHE B O 1
ATOM 2305 N N . VAL B 1 120 ? -2.631 -15.609 1.599 1 98.06 120 VAL B N 1
ATOM 2306 C CA . VAL B 1 120 ? -3.295 -16.906 1.717 1 98.06 120 VAL B CA 1
ATOM 2307 C C . VAL B 1 120 ? -3.096 -17.703 0.433 1 98.06 120 VAL B C 1
ATOM 2309 O O . VAL B 1 120 ? -2.742 -18.891 0.479 1 98.06 120 VAL B O 1
ATOM 2312 N N . VAL B 1 121 ? -3.33 -17.062 -0.696 1 97.06 121 VAL B N 1
ATOM 2313 C CA . VAL B 1 121 ? -3.266 -17.766 -1.978 1 97.06 121 VAL B CA 1
ATOM 2314 C C . VAL B 1 121 ? -1.812 -18.078 -2.318 1 97.06 121 VAL B C 1
ATOM 2316 O O . VAL B 1 121 ? -1.468 -19.25 -2.551 1 97.06 121 VAL B O 1
ATOM 2319 N N . ILE B 1 122 ? -0.914 -17.109 -2.25 1 96.75 122 ILE B N 1
ATOM 2320 C CA . ILE B 1 122 ? 0.486 -17.281 -2.617 1 96.75 122 ILE B CA 1
ATOM 2321 C C . ILE B 1 122 ? 1.188 -18.156 -1.57 1 96.75 122 ILE B C 1
ATOM 2323 O O . ILE B 1 122 ? 2.057 -18.953 -1.904 1 96.75 122 ILE B O 1
ATOM 2327 N N . GLY B 1 123 ? 0.81 -17.953 -0.351 1 94.56 123 GLY B N 1
ATOM 2328 C CA . GLY B 1 123 ? 1.37 -18.797 0.69 1 94.56 123 GLY B CA 1
ATOM 2329 C C . GLY B 1 123 ? 1.062 -20.266 0.493 1 94.56 123 GLY B C 1
ATOM 2330 O O . GLY B 1 123 ? 1.909 -21.125 0.752 1 94.56 123 GLY B O 1
ATOM 2331 N N . SER B 1 124 ? -0.133 -20.578 0.101 1 93.69 124 SER B N 1
ATOM 2332 C CA . SER B 1 124 ? -0.518 -21.953 -0.18 1 93.69 124 SER B CA 1
ATOM 2333 C C . SER B 1 124 ? 0.275 -22.531 -1.353 1 93.69 124 SER B C 1
ATOM 2335 O O . SER B 1 124 ? 0.719 -23.672 -1.31 1 93.69 124 SER B O 1
ATOM 2337 N N . LEU B 1 125 ? 0.434 -21.734 -2.383 1 88.81 125 LEU B N 1
ATOM 2338 C CA . LEU B 1 125 ? 1.239 -22.156 -3.523 1 88.81 125 LEU B CA 1
ATOM 2339 C C . LEU B 1 125 ? 2.697 -22.359 -3.119 1 88.81 125 LEU B C 1
ATOM 2341 O O . LEU B 1 125 ? 3.354 -23.281 -3.578 1 88.81 125 LEU B O 1
ATOM 2345 N N . PHE B 1 126 ? 3.164 -21.453 -2.289 1 88 126 PHE B N 1
ATOM 2346 C CA . PHE B 1 126 ? 4.527 -21.516 -1.777 1 88 126 PHE B CA 1
ATOM 2347 C C . PHE B 1 126 ? 4.734 -22.781 -0.949 1 88 126 PHE B C 1
ATOM 2349 O O . PHE B 1 126 ? 5.746 -23.469 -1.097 1 88 126 PHE B O 1
ATOM 2356 N N . ALA B 1 127 ? 3.793 -23.125 -0.116 1 88 127 ALA B N 1
ATOM 2357 C CA . ALA B 1 127 ? 3.867 -24.328 0.699 1 88 127 ALA B CA 1
ATOM 2358 C C . ALA B 1 127 ? 3.891 -25.578 -0.175 1 88 127 ALA B C 1
ATOM 2360 O O . ALA B 1 127 ? 4.645 -26.516 0.092 1 88 127 ALA B O 1
ATOM 2361 N N . LYS B 1 128 ? 3.131 -25.578 -1.221 1 82.75 128 LYS B N 1
ATOM 2362 C CA . LYS B 1 128 ? 3.109 -26.703 -2.154 1 82.75 128 LYS B CA 1
ATOM 2363 C C . LYS B 1 128 ? 4.449 -26.844 -2.873 1 82.75 128 LYS B C 1
ATOM 2365 O O . LYS B 1 128 ? 4.918 -27.969 -3.104 1 82.75 128 LYS B O 1
ATOM 2370 N N . ALA B 1 129 ? 4.984 -25.734 -3.211 1 77.69 129 ALA B N 1
ATOM 2371 C CA . ALA B 1 129 ? 6.266 -25.75 -3.918 1 77.69 129 ALA B CA 1
ATOM 2372 C C . ALA B 1 129 ? 7.379 -26.281 -3.029 1 77.69 129 ALA B C 1
ATOM 2374 O O . ALA B 1 129 ? 8.312 -26.922 -3.516 1 77.69 129 ALA B O 1
ATOM 2375 N N . LEU B 1 130 ? 7.273 -26.062 -1.729 1 76.62 130 LEU B N 1
ATOM 2376 C CA . LEU B 1 130 ? 8.289 -26.531 -0.789 1 76.62 130 LEU B CA 1
ATOM 2377 C C . LEU B 1 130 ? 8.156 -28.016 -0.531 1 76.62 130 LEU B C 1
ATOM 2379 O O . LEU B 1 130 ? 9.125 -28.688 -0.152 1 76.62 130 LEU B O 1
ATOM 2383 N N . LEU B 1 131 ? 6.957 -28.562 -0.677 1 73 131 LEU B N 1
ATOM 2384 C CA . LEU B 1 131 ? 6.711 -29.969 -0.366 1 73 131 LEU B CA 1
ATOM 2385 C C . LEU B 1 131 ? 6.992 -30.859 -1.577 1 73 131 LEU B C 1
ATOM 2387 O O . LEU B 1 131 ? 6.988 -32.094 -1.468 1 73 131 LEU B O 1
ATOM 2391 N N . VAL B 1 132 ? 7.09 -30.203 -2.65 1 63.06 132 VAL B N 1
ATOM 2392 C CA . VAL B 1 132 ? 7.457 -31 -3.816 1 63.06 132 VAL B CA 1
ATOM 2393 C C . VAL B 1 132 ? 8.906 -31.484 -3.688 1 63.06 132 VAL B C 1
ATOM 2395 O O . VAL B 1 132 ? 9.773 -30.719 -3.24 1 63.06 132 VAL B O 1
ATOM 2398 N N . PRO B 1 133 ? 9.227 -32.719 -3.65 1 56.34 133 PRO B N 1
ATOM 2399 C CA . PRO B 1 133 ? 10.562 -33.281 -3.498 1 56.34 133 PRO B CA 1
ATOM 2400 C C . PRO B 1 133 ? 11.648 -32.438 -4.164 1 56.34 133 PRO B C 1
ATOM 2402 O O . PRO B 1 133 ? 11.383 -31.781 -5.172 1 56.34 133 PRO B O 1
ATOM 2405 N N . GLN B 1 134 ? 12.562 -31.797 -3.291 1 51.66 134 GLN B N 1
ATOM 2406 C CA . GLN B 1 134 ? 13.688 -30.875 -3.387 1 51.66 134 GLN B CA 1
ATOM 2407 C C . GLN B 1 134 ? 14.383 -31 -4.738 1 51.66 134 GLN B C 1
ATOM 2409 O O . GLN B 1 134 ? 15.031 -30.062 -5.195 1 51.66 134 GLN B O 1
ATOM 2414 N N . GLY B 1 135 ? 14.852 -32.125 -5.113 1 48.44 135 GLY B N 1
ATOM 2415 C CA . GLY B 1 135 ? 15.812 -32.188 -6.207 1 48.44 135 GLY B CA 1
ATOM 2416 C C . GLY B 1 135 ? 15.422 -31.312 -7.391 1 48.44 135 GLY B C 1
ATOM 2417 O O . GLY B 1 135 ? 16.25 -31.031 -8.258 1 48.44 135 GLY B O 1
ATOM 2418 N N . THR B 1 136 ? 14.109 -30.906 -7.684 1 50.75 136 THR B N 1
ATOM 2419 C CA . THR B 1 136 ? 13.609 -30.422 -8.969 1 50.75 136 THR B CA 1
ATOM 2420 C C . THR B 1 136 ? 13.039 -29.016 -8.82 1 50.75 136 THR B C 1
ATOM 2422 O O . THR B 1 136 ? 12.344 -28.516 -9.719 1 50.75 136 THR B O 1
ATOM 2425 N N . LEU B 1 137 ? 13.102 -28.344 -7.699 1 51.88 137 LEU B N 1
ATOM 2426 C CA . LEU B 1 137 ? 12.406 -27.078 -7.602 1 51.88 137 LEU B CA 1
ATOM 2427 C C . LEU B 1 137 ? 12.828 -26.141 -8.727 1 51.88 137 LEU B C 1
ATOM 2429 O O . LEU B 1 137 ? 11.984 -25.469 -9.328 1 51.88 137 LEU B O 1
ATOM 2433 N N . ALA B 1 138 ? 14.227 -25.844 -8.852 1 53.72 138 ALA B N 1
ATOM 2434 C CA . ALA B 1 138 ? 14.773 -24.984 -9.898 1 53.72 138 ALA B CA 1
ATOM 2435 C C . ALA B 1 138 ? 14.289 -25.438 -11.281 1 53.72 138 ALA B C 1
ATOM 2437 O O . ALA B 1 138 ? 14.188 -24.625 -12.203 1 53.72 138 ALA B O 1
ATOM 2438 N N . LEU B 1 139 ? 13.945 -26.781 -11.242 1 52.84 139 LEU B N 1
ATOM 2439 C CA . LEU B 1 139 ? 13.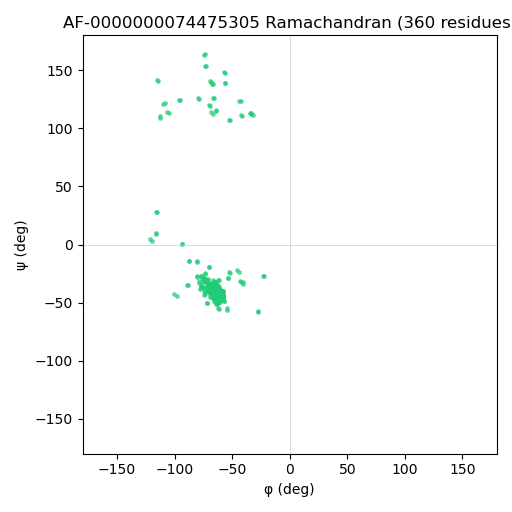594 -27.406 -12.508 1 52.84 139 LEU B CA 1
ATOM 2440 C C . LEU B 1 139 ? 12.133 -27.859 -12.508 1 52.84 139 LEU B C 1
ATOM 2442 O O . LEU B 1 139 ? 11.594 -28.234 -13.547 1 52.84 139 LEU B O 1
ATOM 2446 N N . ALA B 1 140 ? 11.531 -27.297 -11.328 1 60.62 140 ALA B N 1
ATOM 2447 C CA . ALA B 1 140 ? 10.266 -28.016 -11.219 1 60.62 140 ALA B CA 1
ATOM 2448 C C . ALA B 1 140 ? 9.094 -27.125 -11.602 1 60.62 140 ALA B C 1
ATOM 2450 O O . ALA B 1 140 ? 9.016 -25.969 -11.188 1 60.62 140 ALA B O 1
ATOM 2451 N N . SER B 1 141 ? 8.492 -27.438 -12.609 1 65.94 141 SER B N 1
ATOM 2452 C CA . SER B 1 141 ? 7.152 -26.938 -12.93 1 65.94 141 SER B CA 1
ATOM 2453 C C . SER B 1 141 ? 6.117 -27.469 -11.945 1 65.94 141 SER B C 1
ATOM 2455 O O . SER B 1 141 ? 6.121 -28.656 -11.617 1 65.94 141 SER B O 1
ATOM 2457 N N . GLN B 1 142 ? 5.566 -26.594 -11.148 1 67.81 142 GLN B N 1
ATOM 2458 C CA . GLN B 1 142 ? 4.52 -26.953 -10.195 1 67.81 142 GLN B CA 1
ATOM 2459 C C . GLN B 1 142 ? 3.135 -26.688 -10.781 1 67.81 142 GLN B C 1
ATOM 2461 O O . GLN B 1 142 ? 2.902 -25.656 -11.414 1 67.81 142 GLN B O 1
ATOM 2466 N N . PRO B 1 143 ? 2.375 -27.781 -10.75 1 73.44 143 PRO B N 1
ATOM 2467 C CA . PRO B 1 143 ? 0.995 -27.531 -11.172 1 73.44 143 PRO B CA 1
ATOM 2468 C C . PRO B 1 143 ? 0.253 -26.578 -10.234 1 73.44 143 PRO B C 1
ATOM 2470 O O . PRO B 1 143 ? 0.217 -26.812 -9.023 1 73.44 143 PRO B O 1
ATOM 2473 N N . VAL B 1 144 ? -0.117 -25.438 -10.742 1 77.12 144 VAL B N 1
ATOM 2474 C CA . VAL B 1 144 ? -0.909 -24.469 -9.984 1 77.12 144 VAL B CA 1
ATOM 2475 C C . VAL B 1 144 ? -2.281 -24.312 -10.633 1 77.12 144 VAL B C 1
ATOM 2477 O O . VAL B 1 144 ? -2.41 -24.391 -11.852 1 77.12 144 VAL B O 1
ATOM 2480 N N . ASP B 1 145 ? -3.295 -24.188 -9.781 1 80.94 145 ASP B N 1
ATOM 2481 C CA . ASP B 1 145 ? -4.629 -23.922 -10.312 1 80.94 145 ASP B CA 1
ATOM 2482 C C . ASP B 1 145 ? -4.691 -22.547 -10.969 1 80.94 145 ASP B C 1
ATOM 2484 O O . ASP B 1 145 ? -4.32 -21.531 -10.359 1 80.94 145 ASP B O 1
ATOM 2488 N N . ALA B 1 146 ? -5.137 -22.562 -12.219 1 85.62 146 ALA B N 1
ATOM 2489 C CA . ALA B 1 146 ? -5.277 -21.312 -12.953 1 85.62 146 ALA B CA 1
ATOM 2490 C C . ALA B 1 146 ? -6.137 -20.312 -12.172 1 85.62 146 ALA B C 1
ATOM 2492 O O . ALA B 1 146 ? -5.926 -19.109 -12.258 1 85.62 146 ALA B O 1
ATOM 2493 N N . LEU B 1 147 ? -7.031 -20.828 -11.375 1 88.75 147 LEU B N 1
ATOM 2494 C CA . LEU B 1 147 ? -7.91 -20 -10.562 1 88.75 147 LEU B CA 1
ATOM 2495 C C . LEU B 1 147 ? -7.105 -19.203 -9.539 1 88.75 147 LEU B C 1
ATOM 2497 O O . LEU B 1 147 ? -7.434 -18.047 -9.242 1 88.75 147 LEU B O 1
ATOM 2501 N N . ASP B 1 148 ? -6.074 -19.828 -8.969 1 93.44 148 ASP B N 1
ATOM 2502 C CA . ASP B 1 148 ? -5.238 -19.125 -7.996 1 93.44 148 ASP B CA 1
ATOM 2503 C C . ASP B 1 148 ? -4.539 -17.922 -8.633 1 93.44 148 ASP B C 1
ATOM 2505 O O . ASP B 1 148 ? -4.445 -16.859 -8.016 1 93.44 148 ASP B O 1
ATOM 2509 N N . ILE B 1 149 ? -4.094 -18.062 -9.891 1 92.44 149 ILE B N 1
ATOM 2510 C CA . ILE B 1 149 ? -3.414 -16.984 -10.609 1 92.44 149 ILE B CA 1
ATOM 2511 C C . ILE B 1 149 ? -4.398 -15.852 -10.891 1 92.44 149 ILE B C 1
ATOM 2513 O O . ILE B 1 149 ? -4.059 -14.68 -10.734 1 92.44 149 ILE B O 1
ATOM 2517 N N . LEU B 1 150 ? -5.582 -16.25 -11.273 1 92.31 150 LEU B N 1
ATOM 2518 C CA . LEU B 1 150 ? -6.617 -15.258 -11.562 1 92.31 150 LEU B CA 1
ATOM 2519 C C . LEU B 1 150 ? -6.953 -14.445 -10.312 1 92.31 150 LEU B C 1
ATOM 2521 O O . LEU B 1 150 ? -7.051 -13.219 -10.375 1 92.31 150 LEU B O 1
ATOM 2525 N N . VAL B 1 151 ? -7.098 -15.117 -9.188 1 96.38 151 VAL B N 1
ATOM 2526 C CA . VAL B 1 151 ? -7.469 -14.453 -7.934 1 96.38 151 VAL B CA 1
ATOM 2527 C C . VAL B 1 151 ? -6.355 -13.5 -7.504 1 96.38 151 VAL B C 1
ATOM 2529 O O . VAL B 1 151 ? -6.613 -12.352 -7.16 1 96.38 151 VAL B O 1
ATOM 2532 N N . VAL B 1 152 ? -5.137 -13.938 -7.59 1 97.06 152 VAL B N 1
ATOM 2533 C CA . VAL B 1 152 ? -4.008 -13.094 -7.191 1 97.06 152 VAL B CA 1
ATOM 2534 C C . VAL B 1 152 ? -3.914 -11.883 -8.117 1 97.06 152 VAL B C 1
ATOM 2536 O O . VAL B 1 152 ? -3.623 -10.773 -7.664 1 97.06 152 VAL B O 1
ATOM 2539 N N . GLN B 1 153 ? -4.184 -12.102 -9.414 1 96.56 153 GLN B N 1
ATOM 2540 C CA . GLN B 1 153 ? -4.188 -11 -10.375 1 96.56 153 GLN B CA 1
ATOM 2541 C C . GLN B 1 153 ? -5.215 -9.945 -9.984 1 96.56 153 GLN B C 1
ATOM 2543 O O . GLN B 1 153 ? -4.918 -8.742 -10.008 1 96.56 153 GLN B O 1
ATOM 2548 N N . GLY B 1 154 ? -6.402 -10.344 -9.633 1 97.94 154 GLY B N 1
ATOM 2549 C CA . GLY B 1 154 ? -7.43 -9.414 -9.188 1 97.94 154 GLY B CA 1
ATOM 2550 C C . GLY B 1 154 ? -7.062 -8.688 -7.91 1 97.94 154 GLY B C 1
ATOM 2551 O O . GLY B 1 154 ? -7.293 -7.484 -7.785 1 97.94 154 GLY B O 1
ATOM 2552 N N . LEU B 1 155 ? -6.48 -9.406 -6.957 1 98.75 155 LEU B N 1
ATOM 2553 C CA . LEU B 1 155 ? -6.07 -8.812 -5.688 1 98.75 155 LEU B CA 1
ATOM 2554 C C . LEU B 1 155 ? -4.98 -7.77 -5.898 1 98.75 155 LEU B C 1
ATOM 2556 O O . LEU B 1 155 ? -5 -6.711 -5.27 1 98.75 155 LEU B O 1
ATOM 2560 N N . LEU B 1 156 ? -4.039 -8.016 -6.828 1 98.62 156 LEU B N 1
ATOM 2561 C CA . LEU B 1 156 ? -2.969 -7.074 -7.125 1 98.62 156 LEU B CA 1
ATOM 2562 C C . LEU B 1 156 ? -3.529 -5.801 -7.758 1 98.62 156 LEU B C 1
ATOM 2564 O O . LEU B 1 156 ? -3.111 -4.695 -7.41 1 98.62 156 LEU B O 1
ATOM 2568 N N . ASN B 1 157 ? -4.449 -5.961 -8.664 1 98.69 157 ASN B N 1
ATOM 2569 C CA . ASN B 1 157 ? -5.102 -4.797 -9.25 1 98.69 157 ASN B CA 1
ATOM 2570 C C . ASN B 1 157 ? -5.809 -3.957 -8.195 1 98.69 157 ASN B C 1
ATOM 2572 O O . ASN B 1 157 ? -5.781 -2.727 -8.25 1 98.69 157 ASN B O 1
ATOM 2576 N N . THR B 1 158 ? -6.418 -4.613 -7.285 1 98.81 158 THR B N 1
ATOM 2577 C CA . THR B 1 158 ? -7.109 -3.916 -6.207 1 98.81 158 THR B CA 1
ATOM 2578 C C . THR B 1 158 ? -6.113 -3.174 -5.32 1 98.81 158 THR B C 1
ATOM 2580 O O . THR B 1 158 ? -6.336 -2.016 -4.961 1 98.81 158 THR B O 1
ATOM 2583 N N . ILE B 1 159 ? -5.008 -3.805 -4.961 1 98.88 159 ILE B N 1
ATOM 2584 C CA . ILE B 1 159 ? -3.959 -3.152 -4.184 1 98.88 159 ILE B CA 1
ATOM 2585 C C . ILE B 1 159 ? -3.453 -1.921 -4.934 1 98.88 159 ILE B C 1
ATOM 2587 O O . ILE B 1 159 ? -3.277 -0.854 -4.34 1 98.88 159 ILE B O 1
ATOM 2591 N N . ALA B 1 160 ? -3.258 -2.049 -6.246 1 98.81 160 ALA B N 1
ATOM 2592 C CA . ALA B 1 160 ? -2.795 -0.93 -7.062 1 98.81 160 ALA B CA 1
ATOM 2593 C C . ALA B 1 160 ? -3.789 0.227 -7.023 1 98.81 160 ALA B C 1
ATOM 2595 O O . ALA B 1 160 ? -3.393 1.394 -6.977 1 98.81 160 ALA B O 1
ATOM 2596 N N . GLY B 1 161 ? -5.035 -0.125 -7.086 1 98.88 161 GLY B N 1
ATOM 2597 C CA . GLY B 1 161 ? -6.047 0.912 -6.969 1 98.88 161 GLY B CA 1
ATOM 2598 C C . GLY B 1 161 ? -5.984 1.66 -5.652 1 98.88 161 GLY B C 1
ATOM 2599 O O . GLY B 1 161 ? -6.047 2.891 -5.625 1 98.88 161 GLY B O 1
ATOM 2600 N N . HIS B 1 162 ? -5.887 0.919 -4.574 1 98.88 162 HIS B N 1
ATOM 2601 C CA . HIS B 1 162 ? -5.781 1.542 -3.26 1 98.88 162 HIS B CA 1
ATOM 2602 C C . HIS B 1 162 ? -4.477 2.318 -3.121 1 98.88 162 HIS B C 1
ATOM 2604 O O . HIS B 1 162 ? -4.438 3.365 -2.471 1 98.88 162 HIS B O 1
ATOM 2610 N N . PHE B 1 163 ? -3.404 1.85 -3.672 1 98.81 163 PHE B N 1
ATOM 2611 C CA . PHE B 1 163 ? -2.127 2.553 -3.684 1 98.81 163 PHE B CA 1
ATOM 2612 C C . PHE B 1 163 ? -2.264 3.914 -4.355 1 98.81 163 PHE B C 1
ATOM 2614 O O . PHE B 1 163 ? -1.74 4.914 -3.859 1 98.81 163 PHE B O 1
ATOM 2621 N N . THR B 1 164 ? -2.92 3.93 -5.488 1 98.5 164 THR B N 1
ATOM 2622 C CA . THR B 1 164 ? -3.15 5.18 -6.203 1 98.5 164 THR B CA 1
ATOM 2623 C C . THR B 1 164 ? -3.914 6.172 -5.328 1 98.5 164 THR B C 1
ATOM 2625 O O . THR B 1 164 ? -3.637 7.371 -5.355 1 98.5 164 THR B O 1
ATOM 2628 N N . ALA B 1 165 ? -4.863 5.641 -4.613 1 98.25 165 ALA B N 1
ATOM 2629 C CA . ALA B 1 165 ? -5.602 6.492 -3.684 1 98.25 165 ALA B CA 1
ATOM 2630 C C . ALA B 1 165 ? -4.664 7.129 -2.662 1 98.25 165 ALA B C 1
ATOM 2632 O O . ALA B 1 165 ? -4.758 8.328 -2.389 1 98.25 165 ALA B O 1
ATOM 2633 N N . LEU B 1 166 ? -3.736 6.379 -2.137 1 97.94 166 LEU B N 1
ATOM 2634 C CA . LEU B 1 166 ? -2.799 6.883 -1.141 1 97.94 166 LEU B CA 1
ATOM 2635 C C . LEU B 1 166 ? -1.895 7.957 -1.74 1 97.94 166 LEU B C 1
ATOM 2637 O O . LEU B 1 166 ? -1.735 9.031 -1.163 1 97.94 166 LEU B O 1
ATOM 2641 N N . VAL B 1 167 ? -1.396 7.684 -2.887 1 97.94 167 VAL B N 1
ATOM 2642 C CA . VAL B 1 167 ? -0.461 8.602 -3.537 1 97.94 167 VAL B CA 1
ATOM 2643 C C . VAL B 1 167 ? -1.163 9.914 -3.854 1 97.94 167 VAL B C 1
ATOM 2645 O O . VAL B 1 167 ? -0.637 10.992 -3.561 1 97.94 167 VAL B O 1
ATOM 2648 N N . THR B 1 168 ? -2.354 9.836 -4.359 1 97.75 168 THR B N 1
ATOM 2649 C CA . THR B 1 168 ? -3.041 11.031 -4.836 1 97.75 168 THR B CA 1
ATOM 2650 C C . THR B 1 168 ? -3.658 11.797 -3.668 1 97.75 168 THR B C 1
ATOM 2652 O O . THR B 1 168 ? -4.062 12.953 -3.82 1 97.75 168 THR B O 1
ATOM 2655 N N . THR B 1 169 ? -3.746 11.164 -2.527 1 96.62 169 THR B N 1
ATOM 2656 C CA . THR B 1 169 ? -4.207 11.859 -1.334 1 96.62 169 THR B CA 1
ATOM 2657 C C . THR B 1 169 ? -3.035 12.508 -0.599 1 96.62 169 THR B C 1
ATOM 2659 O O . THR B 1 169 ? -3.148 13.633 -0.104 1 96.62 169 THR B O 1
ATOM 2662 N N . LEU B 1 170 ? -1.908 11.867 -0.618 1 94.19 170 LEU B N 1
ATOM 2663 C CA . LEU B 1 170 ? -0.745 12.344 0.121 1 94.19 170 LEU B CA 1
ATOM 2664 C C . LEU B 1 170 ? -0.038 13.453 -0.639 1 94.19 170 LEU B C 1
ATOM 2666 O O . LEU B 1 170 ? 0.551 14.352 -0.029 1 94.19 170 LEU B O 1
ATOM 2670 N N . TRP B 1 171 ? -0.159 13.43 -1.946 1 92.44 171 TRP B N 1
ATOM 2671 C CA . TRP B 1 171 ? 0.539 14.414 -2.77 1 92.44 171 TRP B CA 1
ATOM 2672 C C . TRP B 1 171 ? 0.071 15.828 -2.441 1 92.44 171 TRP B C 1
ATOM 2674 O O . TRP B 1 171 ? 0.884 16.703 -2.123 1 92.44 171 TRP B O 1
ATOM 2684 N N . PRO B 1 172 ? -1.249 16.125 -2.514 1 89.25 172 PRO B N 1
ATOM 2685 C CA . PRO B 1 172 ? -1.704 17.469 -2.143 1 89.25 172 PRO B CA 1
ATOM 2686 C C . PRO B 1 172 ? -1.46 17.781 -0.67 1 89.25 172 PRO B C 1
ATOM 2688 O O . PRO B 1 172 ? -1.214 18.938 -0.318 1 89.25 172 PRO B O 1
ATOM 2691 N N . LEU B 1 173 ? -1.509 16.844 0.223 1 84.25 173 LEU B N 1
ATOM 2692 C CA . LEU B 1 173 ? -1.259 17.062 1.645 1 84.25 173 LEU B CA 1
ATOM 2693 C C . LEU B 1 173 ? 0.182 17.5 1.884 1 84.25 173 LEU B C 1
ATOM 2695 O O . LEU B 1 173 ? 0.436 18.406 2.688 1 84.25 173 LEU B O 1
ATOM 2699 N N . TRP B 1 174 ? 1.075 16.859 1.153 1 83.75 174 TRP B N 1
ATOM 2700 C CA . TRP B 1 174 ? 2.488 17.219 1.243 1 83.75 174 TRP B CA 1
ATOM 2701 C C . TRP B 1 174 ? 2.721 18.656 0.757 1 83.75 174 TRP B C 1
ATOM 2703 O O . TRP B 1 174 ? 3.477 19.406 1.372 1 83.75 174 TRP B O 1
ATOM 2713 N N . GLN B 1 175 ? 2.02 19.047 -0.183 1 80.75 175 GLN B N 1
ATOM 2714 C CA . GLN B 1 175 ? 2.189 20.391 -0.741 1 80.75 175 GLN B CA 1
ATOM 2715 C C . GLN B 1 175 ? 1.648 21.453 0.208 1 80.75 175 GLN B C 1
ATOM 2717 O O . GLN B 1 175 ? 2.246 22.516 0.355 1 80.75 175 GLN B O 1
ATOM 2722 N N . ILE B 1 176 ? 0.552 21.188 0.859 1 73.94 176 ILE B N 1
ATOM 2723 C CA . ILE B 1 176 ? -0.067 22.125 1.782 1 73.94 176 ILE B CA 1
ATOM 2724 C C . ILE B 1 176 ? 0.818 22.312 3.014 1 73.94 176 ILE B C 1
ATOM 2726 O O . ILE B 1 176 ? 1.002 23.422 3.502 1 73.94 176 ILE B O 1
ATOM 2730 N N . THR B 1 177 ? 1.435 21.219 3.447 1 71.75 177 THR B N 1
ATOM 2731 C CA . THR B 1 177 ? 2.248 21.266 4.656 1 71.75 177 THR B CA 1
ATOM 2732 C C . THR B 1 177 ? 3.576 21.969 4.383 1 71.75 177 THR B C 1
ATOM 2734 O O . THR B 1 177 ? 4.113 22.656 5.254 1 71.75 177 THR B O 1
ATOM 2737 N N . ARG B 1 178 ? 4.074 21.859 3.229 1 70.56 178 ARG B N 1
ATOM 2738 C CA . ARG B 1 178 ? 5.344 22.484 2.873 1 70.56 178 ARG B CA 1
ATOM 2739 C C . ARG B 1 178 ? 5.172 23.984 2.682 1 70.56 178 ARG B C 1
ATOM 2741 O O . ARG B 1 178 ? 6.066 24.766 3.02 1 70.56 178 ARG B O 1
ATOM 2748 N N . THR B 1 179 ? 4.102 24.422 2.145 1 65.06 179 THR B N 1
ATOM 2749 C CA . THR B 1 179 ? 3.879 25.844 1.904 1 65.06 179 THR B CA 1
ATOM 2750 C C . THR B 1 179 ? 3.65 26.594 3.217 1 65.06 179 THR B C 1
ATOM 2752 O O . THR B 1 179 ? 4.004 27.766 3.342 1 65.06 179 THR B O 1
ATOM 2755 N N . GLU B 1 180 ? 3.1 25.922 4.176 1 58.62 180 GLU B N 1
ATOM 2756 C CA . GLU B 1 180 ? 2.883 26.562 5.465 1 58.62 180 GLU B CA 1
ATOM 2757 C C . GLU B 1 180 ? 4.184 26.672 6.254 1 58.62 180 GLU B C 1
ATOM 2759 O O . GLU B 1 180 ? 4.332 27.547 7.102 1 58.62 180 GLU B O 1
ATOM 2764 N N . ALA B 1 181 ? 5.113 25.797 6.062 1 56.75 181 ALA B N 1
ATOM 2765 C CA . ALA B 1 181 ? 6.398 25.828 6.754 1 56.75 181 ALA B CA 1
ATOM 2766 C C . ALA B 1 181 ? 7.293 26.938 6.199 1 56.75 181 ALA B C 1
ATOM 2768 O O . ALA B 1 181 ? 8.18 27.438 6.898 1 56.75 181 ALA B O 1
ATOM 2769 N N . ASN B 1 182 ? 7.137 27.281 4.996 1 49.22 182 ASN B N 1
ATOM 2770 C CA . ASN B 1 182 ? 7.934 28.375 4.461 1 49.22 182 ASN B CA 1
ATOM 2771 C C . ASN B 1 182 ? 7.246 29.734 4.672 1 49.22 182 ASN B C 1
ATOM 2773 O O . ASN B 1 182 ? 6.086 29.906 4.289 1 49.22 182 ASN B O 1
#

Sequence (364 aa):
MVPPSGSNRLQAARTLKRASWVGFWVQVVLGVVALLILLFALLQRRITLQSGTGLTLGLVGIGTLGLGVWLKHQSVHLAHRLAEMEWEHRPRKDEVLNKLCLEMGVALVGILATLLGSFVVIGSLFAKALLVPQGTLALASQPVDALDILVVQGLLNTIAGHFTALVTTLWPLWQITRTEANMVPPSGSNRLQAARTLKRASWVGFWVQVVLGVVALLILLFALLQRRITLQSGTGLTLGLVGIGTLGLGVWLKHQSVHLAHRLAEMEWEHRPRKDEVLNKLCLEMGVALVGILATLLGSFVVIGSLFAKALLVPQGTLALASQPVDALDILVVQGLLNTIAGHFTALVTTLWPLWQITRTEAN

pLDDT: mean 86.53, std 15.41, range [27.66, 98.88]

Organism: NCBI:txid1188229

Secondary structure (DSSP, 8-state):
-----HHHHHHHHHHHHHHHHHHHHHHHHHHHHHHHHHHHHHT-S---HHHHHHHHHHHHHHHHHHHHHHHHHHHHHHHHHHHHS-GGGPPPHHHHHHHHHHHHHHHHHHHHHHHHHHHHHHHHHHHHHHHS-GGGTTT-EEEEEHHHHHHHHHHHHHHHHHHHHHHHHHHHHHHHHHHHH-/-----HHHHHHHHHHHHHHHHHHHHHHHHHHHHHHHHHHHHHT-S---HHHHHHHHHHHHHHHHHHHHHHHHHHHHHHHHHHHHS-GGGPPPHHHHHHHHHHHHHHHHHHHHHHHHHHHHHHHHHHHHHHHS-GGGTTT-EEEEEHHHHHHHHHHHHHHHHHHHHHHHHHHHHHHHHHHHH-

Nearest PDB structures (foldseek):
  6z0c-assembly4_D  TM=5.091E-01  e=2.464E-01  Escherichia coli
  8d9o-assembly1_A  TM=5.280E-01  e=3.132E-01  synthetic construct
  5vju-assembly1_A  TM=4.521E-01  e=2.238E-01  synthetic construct
  4p79-assembly1_A  TM=4.530E-01  e=7.802E-01  Mus musculus
  2xhe-assembly1_B  TM=2.909E-01  e=2.994E+00  Monosiga brevicollis

InterPro domains:
  IPR022051 Protein of unknown function DUF3611 [PF12263] (10-176)
  IPR022051 Protein of unknown function DUF3611 [PTHR34548] (10-178)

Solvent-accessible surface area (backbone atoms only — not comparable to full-atom values): 17980 Å² total; per-residue (Å²): 129,80,66,77,52,73,65,58,52,44,49,50,22,51,44,37,24,52,30,22,48,52,30,27,53,52,24,48,54,30,41,50,55,15,48,52,39,41,51,54,55,66,69,46,90,66,71,50,72,43,42,46,52,23,47,57,27,30,49,51,17,49,52,32,45,54,50,42,38,53,49,26,52,52,44,31,53,49,20,52,46,59,59,66,52,58,82,90,74,50,79,51,70,65,56,55,50,50,51,50,50,49,47,42,51,38,25,51,52,19,33,49,34,17,49,54,15,40,47,46,35,50,45,52,54,44,53,52,52,68,67,42,72,70,95,35,42,84,72,26,63,39,74,37,54,41,58,47,48,42,41,43,50,16,27,50,32,38,36,51,23,25,49,40,45,42,52,33,49,46,50,42,52,52,53,56,54,52,62,71,74,104,128,79,69,76,52,72,63,57,52,46,50,50,21,51,42,35,26,52,29,21,48,53,28,28,53,52,24,49,54,29,42,51,54,16,49,53,39,41,50,54,54,68,67,46,88,68,72,50,71,44,42,45,49,23,49,56,25,30,49,50,16,48,52,31,46,53,51,42,38,52,49,26,52,52,44,31,52,50,20,51,46,58,60,66,52,59,83,88,75,49,78,49,70,64,57,55,50,50,51,48,49,48,47,41,51,39,25,51,53,18,35,49,34,18,50,53,14,40,46,46,36,50,45,51,54,42,53,52,53,67,68,42,73,71,95,34,42,84,72,26,63,39,74,38,53,40,56,47,50,43,40,46,51,17,27,51,32,37,35,51,22,26,48,42,43,43,51,33,48,46,51,41,52,53,53,55,56,52,58,69,74,99

Foldseek 3Di:
DPPPPPVLQLVLLVLQLVLLVVLLVLLVVLLVVLCVLLVVLVPDPDDDPLLVLLSVLLVLLSVLSVVLSVLSVVSNVLSVCSNPPDPPPRDDPVVNVVSLVVSLVSLVSSLVSLVVSLCSLVVVVVVQLVPPPPVQSVPDDDDDPPSSVSSNSSSVSSNVSSVSSNCSSVVSVVSSVVVVVD/DPPPPPVLQLVLLVLQLVLLVVLLVLLVVLLVVLCVLLVVLVPDPDDDPLLVLLSVLLVLLSVLSVVLSVLSVVSNVLSVCSNPPDPPPRDDPVVNVVSLVVSLVSLVSSLVSLVVSLCSLVVVVVVQLVPPPPPQSVPDDDDDDPSSVSSNSSSVSSNVSSVSSNCSSVVSVVSSVVVVVD

Radius of gyration: 22.49 Å; Cα contacts (8 Å, |Δi|>4): 492; chains: 2; bounding box: 39×70×53 Å